Protein AF-A0AAD9KW62-F1 (afdb_monomer_lite)

pLDDT: mean 77.74, std 10.08, range [43.66, 93.12]

Organism: Ridgeia piscesae (NCBI:txid27915)

Secondary structure (DSSP, 8-state):
--SSHHHHHHHHHHHHHHHHHHHHHHHHHHHHHHHHHHHHHHHHHHHHHHHHHHHHHHHHHHHHHHHHHHHHHHHHHHHHHHHHHHHHHHHHHHHHHHHHHHHHHHHHHHHHHHHHHHHHHHHHHHHHHHHHHHHHHHHHHHHHHHHHHHHHHHHHHHHHHHHHHHHHHHHHHHHHHHHHHHHHHHT-EEEEES-SEEEEES-SEEEEEEEEEEEEES-SEEEEEEEEEEEEEEEEEEEEEEEEEEEEEEEEEEEEEEEEEEEEEEEEEEEEEEEEEEEEEEEEEEEEEEEEEEEEEEEEEEEEEEEEEEEEEEEEEEEEEEEEEEEEEEEEEEEEEEEEEEEEEEE--

Sequence (349 aa):
MTQSNHSDLQQSNRSDLQQSNRSDLQQSNRSDLQQSNRSDLQQSNRSDLQQSNRSDLQQSNRSDLQQSNRSDLQQSNRSDLQQSNRSDLQQSNRSDLQQSNRSDLQQSNRSDLQQSNRSDLQQSNRSDLQQSNRSDLQQSNRSDLQQSNRSDLQQSNRSDLQQSNRSDLQQSNHSDLQQSNRSDLSNLTVTCSNLTAVTCSNLTAVTCSNLTTVTCSNLTAVTCSNLTAVTCSNLTAVTCSNLTTVTCSNLTTVTCSNLTTVTCSNLTAVTCSNLTTVTCSNLTAVTCSNLTAVTCSNLTAVTCSNLTTVTCSNLTAVTCSNLTAVTCSNLTTVTCSNLTAVTCSNLTQ

Structure (mmCIF, N/CA/C/O backbone):
data_AF-A0AAD9KW62-F1
#
_entry.id   AF-A0AAD9KW62-F1
#
loop_
_atom_site.group_PDB
_atom_site.id
_atom_site.type_symbol
_atom_site.label_atom_id
_atom_site.label_alt_id
_atom_site.label_comp_id
_atom_site.label_asym_id
_atom_site.label_entity_id
_atom_site.label_seq_id
_atom_site.pdbx_PDB_ins_code
_atom_site.Cartn_x
_atom_site.Cartn_y
_atom_site.Cartn_z
_atom_site.occupancy
_atom_site.B_iso_or_equiv
_atom_site.auth_seq_id
_atom_site.auth_comp_id
_atom_site.auth_asym_id
_atom_site.auth_atom_id
_atom_site.pdbx_PDB_model_num
ATOM 1 N N . MET A 1 1 ? -118.583 20.078 232.061 1.00 49.69 1 MET A N 1
ATOM 2 C CA . MET A 1 1 ? -118.177 20.657 230.761 1.00 49.69 1 MET A CA 1
ATOM 3 C C . MET A 1 1 ? -117.702 19.523 229.879 1.00 49.69 1 MET A C 1
ATOM 5 O O . MET A 1 1 ? -116.766 18.869 230.306 1.00 49.69 1 MET A O 1
ATOM 9 N N . THR A 1 2 ? -118.342 19.250 228.742 1.00 43.66 2 THR A N 1
ATOM 10 C CA . THR A 1 2 ? -117.719 18.725 227.496 1.00 43.66 2 THR A CA 1
ATOM 11 C C . THR A 1 2 ? -118.826 18.348 226.506 1.00 43.66 2 THR A C 1
ATOM 13 O O . THR A 1 2 ? -118.998 17.205 226.106 1.00 43.66 2 THR A O 1
ATOM 16 N N . GLN A 1 3 ? -119.591 19.379 226.129 1.00 50.88 3 GLN A N 1
ATOM 17 C CA . GLN A 1 3 ? -120.671 19.367 225.139 1.00 50.88 3 GLN A CA 1
ATOM 18 C C . GLN A 1 3 ? -120.168 19.835 223.755 1.00 50.88 3 GLN A C 1
ATOM 20 O O . GLN A 1 3 ? -120.943 20.363 222.974 1.00 50.88 3 GLN A O 1
ATOM 25 N N . SER A 1 4 ? -118.870 19.712 223.452 1.00 50.69 4 SER A N 1
ATOM 26 C CA . SER A 1 4 ? -118.285 20.428 222.299 1.00 50.69 4 SER A CA 1
ATOM 27 C C . SER A 1 4 ? -117.365 19.565 221.428 1.00 50.69 4 SER A C 1
ATOM 29 O O . SER A 1 4 ? -117.468 19.604 220.211 1.00 50.69 4 SER A O 1
ATOM 31 N N . ASN A 1 5 ? -116.540 18.690 222.014 1.00 47.50 5 ASN A N 1
ATOM 32 C CA . ASN A 1 5 ? -115.466 18.039 221.248 1.00 47.50 5 ASN A CA 1
ATOM 33 C C . ASN A 1 5 ? -115.891 16.826 220.408 1.00 47.50 5 ASN A C 1
ATOM 35 O O . ASN A 1 5 ? -115.164 16.445 219.497 1.00 47.50 5 ASN A O 1
ATOM 39 N N . HIS A 1 6 ? -117.029 16.185 220.690 1.00 53.00 6 HIS A N 1
ATOM 40 C CA . HIS A 1 6 ? -117.413 14.974 219.950 1.00 53.00 6 HIS A CA 1
ATOM 41 C C . HIS A 1 6 ? -118.264 15.270 218.710 1.00 53.00 6 HIS A C 1
ATOM 43 O O . HIS A 1 6 ? -118.114 14.595 217.693 1.00 53.00 6 HIS A O 1
ATOM 49 N N . SER A 1 7 ? -119.090 16.319 218.772 1.00 53.91 7 SER A N 1
ATOM 50 C CA . SER A 1 7 ? -119.744 16.922 217.606 1.00 53.91 7 SER A CA 1
ATOM 51 C C . SER A 1 7 ? -118.707 17.380 216.581 1.00 53.91 7 SER A C 1
ATOM 53 O O . SER A 1 7 ? -118.840 17.066 215.402 1.00 53.91 7 SER A O 1
ATOM 55 N N . ASP A 1 8 ? -117.607 17.974 217.047 1.00 56.91 8 ASP A N 1
ATOM 56 C CA . ASP A 1 8 ? -116.534 18.440 216.169 1.00 56.91 8 ASP A CA 1
ATOM 57 C C . ASP A 1 8 ? -115.688 17.285 215.608 1.00 56.91 8 ASP A C 1
ATOM 59 O O . ASP A 1 8 ? -115.293 17.338 214.445 1.00 56.91 8 ASP A O 1
ATOM 63 N N . LEU A 1 9 ? -115.483 16.196 216.368 1.00 57.16 9 LEU A N 1
ATOM 64 C CA . LEU A 1 9 ? -114.774 14.986 215.910 1.00 57.16 9 LEU A CA 1
ATOM 65 C C . LEU A 1 9 ? -115.586 14.126 214.923 1.00 57.16 9 LEU A C 1
ATOM 67 O O . LEU A 1 9 ? -115.011 13.539 214.008 1.00 57.16 9 LEU A O 1
ATOM 71 N N . GLN A 1 10 ? -116.916 14.042 215.056 1.00 57.59 10 GLN A N 1
ATOM 72 C CA . GLN A 1 10 ? -117.746 13.321 214.076 1.00 57.59 10 GLN A CA 1
ATOM 73 C C . GLN A 1 10 ? -117.971 14.121 212.790 1.00 57.59 10 GLN A C 1
ATOM 75 O O . GLN A 1 10 ? -118.081 13.530 211.711 1.00 57.59 10 GLN A O 1
ATOM 80 N N . GLN A 1 11 ? -118.006 15.451 212.882 1.00 58.12 11 GLN A N 1
ATOM 81 C CA . GLN A 1 11 ? -118.180 16.320 211.723 1.00 58.12 11 GLN A CA 1
ATOM 82 C C . GLN A 1 11 ? -116.884 16.446 210.897 1.00 58.12 11 GLN A C 1
ATOM 84 O O . GLN A 1 11 ? -116.962 16.505 209.669 1.00 58.12 11 GLN A O 1
ATOM 89 N N . SER A 1 12 ? -115.702 16.364 211.525 1.00 59.22 12 SER A N 1
ATOM 90 C CA . SER A 1 12 ? -114.401 16.301 210.830 1.00 59.22 12 SER A CA 1
ATOM 91 C C . SER A 1 12 ? -114.170 14.954 210.128 1.00 59.22 12 SER A C 1
ATOM 93 O O . SER A 1 12 ? -113.922 14.937 208.925 1.00 59.22 12 SER A O 1
ATOM 95 N N . ASN A 1 13 ? -114.429 13.818 210.787 1.00 60.59 13 ASN A N 1
ATOM 96 C CA . ASN A 1 13 ? -114.196 12.496 210.179 1.00 60.59 13 ASN A CA 1
ATOM 97 C C . ASN A 1 13 ? -115.032 12.203 208.913 1.00 60.59 13 ASN A C 1
ATOM 99 O O . ASN A 1 13 ? -114.564 11.511 208.010 1.00 60.59 13 ASN A O 1
ATOM 103 N N . ARG A 1 14 ? -116.284 12.678 208.808 1.00 59.12 14 ARG A N 1
ATOM 104 C CA . ARG A 1 14 ? -117.126 12.373 207.627 1.00 59.12 14 ARG A CA 1
ATOM 105 C C . ARG A 1 14 ? -116.888 13.323 206.457 1.00 59.12 14 ARG A C 1
ATOM 107 O O . ARG A 1 14 ? -117.056 12.914 205.309 1.00 59.12 14 ARG A O 1
ATOM 114 N N . SER A 1 15 ? -116.464 14.545 206.755 1.00 59.62 15 SER A N 1
ATOM 115 C CA . SER A 1 15 ? -115.980 15.497 205.757 1.00 59.62 15 SER A CA 1
ATOM 116 C C . SER A 1 15 ? -114.692 14.966 205.114 1.00 59.62 15 SER A C 1
ATOM 118 O O . SER A 1 15 ? -114.610 14.906 203.888 1.00 59.62 15 SER A O 1
ATOM 120 N N . ASP A 1 16 ? -113.775 14.420 205.922 1.00 62.00 16 ASP A N 1
ATOM 121 C CA . ASP A 1 16 ? -112.523 13.805 205.456 1.00 62.00 16 ASP A CA 1
ATOM 122 C C . ASP A 1 16 ? -112.763 12.538 204.613 1.00 62.00 16 ASP A C 1
ATOM 124 O O . ASP A 1 16 ? -112.132 12.345 203.569 1.00 62.00 16 ASP A O 1
ATOM 128 N N . LEU A 1 17 ? -113.743 11.703 204.985 1.00 61.19 17 LEU A N 1
ATOM 129 C CA . LEU A 1 17 ? -114.161 10.536 204.190 1.00 61.19 17 LEU A CA 1
ATOM 130 C C . LEU A 1 17 ? -114.896 10.905 202.890 1.00 61.19 17 LEU A C 1
ATOM 132 O O . LEU A 1 17 ? -114.766 10.200 201.889 1.00 61.19 17 LEU A O 1
ATOM 136 N N . GLN A 1 18 ? -115.670 11.995 202.870 1.00 60.88 18 GLN A N 1
ATOM 137 C CA . GLN A 1 18 ? -116.323 12.469 201.644 1.00 60.88 18 GLN A CA 1
ATOM 138 C C . GLN A 1 18 ? -115.347 13.156 200.685 1.00 60.88 18 GLN A C 1
ATOM 140 O O . GLN A 1 18 ? -115.578 13.136 199.476 1.00 60.88 18 GLN A O 1
ATOM 145 N N . GLN A 1 19 ? -114.260 13.736 201.194 1.00 59.69 19 GLN A N 1
ATOM 146 C CA . GLN A 1 19 ? -113.281 14.456 200.384 1.00 59.69 19 GLN A CA 1
ATOM 147 C C . GLN A 1 19 ? -112.204 13.522 199.807 1.00 59.69 19 GLN A C 1
ATOM 149 O O . GLN A 1 19 ? -111.856 13.657 198.633 1.00 59.69 19 GLN A O 1
ATOM 154 N N . SER A 1 20 ? -111.760 12.513 200.563 1.00 61.12 20 SER A N 1
ATOM 155 C CA . SER A 1 20 ? -110.821 11.475 200.095 1.00 61.12 20 SER A CA 1
ATOM 156 C C . SER A 1 20 ? -111.409 10.610 198.974 1.00 61.12 20 SER A C 1
ATOM 158 O O . SER A 1 20 ? -110.877 10.597 197.866 1.00 61.12 20 SER A O 1
ATOM 160 N N . ASN A 1 21 ? -112.588 10.011 199.183 1.00 60.62 21 ASN A N 1
ATOM 161 C CA . ASN A 1 21 ? -113.225 9.162 198.165 1.00 60.62 21 ASN A CA 1
ATOM 162 C C . ASN A 1 21 ? -113.542 9.901 196.856 1.00 60.62 21 ASN A C 1
ATOM 164 O O . ASN A 1 21 ? -113.550 9.294 195.787 1.00 60.62 21 ASN A O 1
ATOM 168 N N . ARG A 1 22 ? -113.819 11.210 196.912 1.00 59.50 22 ARG A N 1
ATOM 169 C CA . ARG A 1 22 ? -114.123 12.002 195.709 1.00 59.50 22 ARG A CA 1
ATOM 170 C C . ARG A 1 22 ? -112.865 12.359 194.915 1.00 59.50 22 ARG A C 1
ATOM 172 O O . ARG A 1 22 ? -112.949 12.487 193.695 1.00 59.50 22 ARG A O 1
ATOM 179 N N . SER A 1 23 ? -111.731 12.487 195.601 1.00 60.94 23 SER A N 1
ATOM 180 C CA . SER A 1 23 ? -110.425 12.782 195.005 1.00 60.94 23 SER A CA 1
ATOM 181 C C . SER A 1 23 ? -109.847 11.544 194.319 1.00 60.94 23 SER A C 1
ATOM 183 O O . SER A 1 23 ? -109.484 11.607 193.144 1.00 60.94 23 SER A O 1
ATOM 185 N N . ASP A 1 24 ? -109.877 10.398 195.005 1.00 62.19 24 ASP A N 1
ATOM 186 C CA . ASP A 1 24 ? -109.299 9.153 194.497 1.00 62.19 24 ASP A CA 1
ATOM 187 C C . ASP A 1 24 ? -110.067 8.631 193.274 1.00 62.19 24 ASP A C 1
ATOM 189 O O . ASP A 1 24 ? -109.467 8.372 192.231 1.00 62.19 24 ASP A O 1
ATOM 193 N N . LEU A 1 25 ? -111.407 8.598 193.318 1.00 62.50 25 LEU A N 1
ATOM 194 C CA . LEU A 1 25 ? -112.203 8.115 192.179 1.00 62.50 25 LEU A CA 1
ATOM 195 C C . LEU A 1 25 ? -112.107 9.002 190.926 1.00 62.50 25 LEU A C 1
ATOM 197 O O . LEU A 1 25 ? -112.208 8.484 189.811 1.00 62.50 25 LEU A O 1
ATOM 201 N N . GLN A 1 26 ? -111.930 10.322 191.056 1.00 62.00 26 GLN A N 1
ATOM 202 C CA . GLN A 1 26 ? -111.804 11.196 189.880 1.00 62.00 26 GLN A CA 1
ATOM 203 C C . GLN A 1 26 ? -110.433 11.090 189.208 1.00 62.00 26 GLN A C 1
ATOM 205 O O . GLN A 1 26 ? -110.343 11.261 187.988 1.00 62.00 26 GLN A O 1
ATOM 210 N N . GLN A 1 27 ? -109.379 10.792 189.966 1.00 60.97 27 GLN A N 1
ATOM 211 C CA . GLN A 1 27 ? -108.021 10.720 189.433 1.00 60.97 27 GLN A CA 1
ATOM 212 C C . GLN A 1 27 ? -107.743 9.370 188.748 1.00 60.97 27 GLN A C 1
ATOM 214 O O . GLN A 1 27 ? -107.122 9.346 187.679 1.00 60.97 27 GLN A O 1
ATOM 219 N N . SER A 1 28 ? -108.298 8.267 189.265 1.00 60.66 28 SER A N 1
ATOM 220 C CA . SER A 1 28 ? -108.233 6.944 188.618 1.00 60.66 28 SER A CA 1
ATOM 221 C C . SER A 1 28 ? -108.997 6.922 187.289 1.00 60.66 28 SER A C 1
ATOM 223 O O . SER A 1 28 ? -108.450 6.522 186.263 1.00 60.66 28 SER A O 1
ATOM 225 N N . ASN A 1 29 ? -110.218 7.480 187.264 1.00 59.31 29 ASN A N 1
ATOM 226 C CA . ASN A 1 29 ? -111.056 7.542 186.057 1.00 59.31 29 ASN A CA 1
ATOM 227 C C . ASN A 1 29 ? -110.426 8.313 184.888 1.00 59.31 29 ASN A C 1
ATOM 229 O O . ASN A 1 29 ? -110.802 8.096 183.738 1.00 59.31 29 ASN A O 1
ATOM 233 N N . ARG A 1 30 ? -109.500 9.242 185.146 1.00 60.28 30 ARG A N 1
ATOM 234 C CA . ARG A 1 30 ? -108.909 10.067 184.082 1.00 60.28 30 ARG A CA 1
ATOM 235 C C . ARG A 1 30 ? -107.653 9.450 183.472 1.00 60.28 30 ARG A C 1
ATOM 237 O O . ARG A 1 30 ? -107.387 9.679 182.295 1.00 60.28 30 ARG A O 1
ATOM 244 N N . SER A 1 31 ? -106.919 8.673 184.261 1.00 62.25 31 SER A N 1
ATOM 245 C CA . SER A 1 31 ? -105.621 8.108 183.884 1.00 62.25 31 SER A CA 1
ATOM 246 C C . SER A 1 31 ? -105.796 6.847 183.034 1.00 62.25 31 SER A C 1
ATOM 248 O O . SER A 1 31 ? -105.285 6.775 181.914 1.00 62.25 31 SER A O 1
ATOM 250 N N . ASP A 1 32 ? -106.617 5.905 183.504 1.00 63.97 32 ASP A N 1
ATOM 251 C C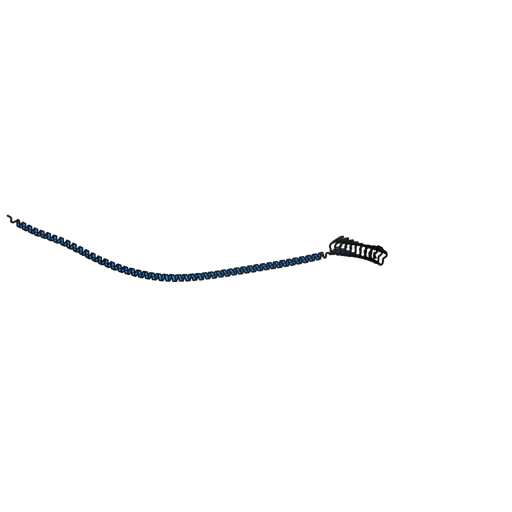A . ASP A 1 32 ? -106.751 4.587 182.872 1.00 63.97 32 ASP A CA 1
ATOM 252 C C . ASP A 1 32 ? -107.482 4.651 181.522 1.00 63.97 32 ASP A C 1
ATOM 254 O O . ASP A 1 32 ? -107.097 3.966 180.569 1.00 63.97 32 ASP A O 1
ATOM 258 N N . LEU A 1 33 ? -108.485 5.530 181.386 1.00 65.00 33 LEU A N 1
ATOM 259 C CA . LEU A 1 33 ? -109.236 5.703 180.134 1.00 65.00 33 LEU A CA 1
ATOM 260 C C . LEU A 1 33 ? -108.455 6.444 179.037 1.00 65.00 33 LEU A C 1
ATOM 262 O O . LEU A 1 33 ? -108.659 6.170 177.855 1.00 65.00 33 LEU A O 1
ATOM 266 N N . GLN A 1 34 ? -107.578 7.396 179.383 1.00 63.16 34 GLN A N 1
ATOM 267 C CA . GLN A 1 34 ? -106.797 8.114 178.365 1.00 63.16 34 GLN A CA 1
ATOM 268 C C . GLN A 1 34 ? -105.659 7.264 177.799 1.00 63.16 34 GLN A C 1
ATOM 270 O O . GLN A 1 34 ? -105.308 7.422 176.628 1.00 63.16 34 GLN A O 1
ATOM 275 N N . GLN A 1 35 ? -105.084 6.370 178.603 1.00 62.06 35 GLN A N 1
ATOM 276 C CA . GLN A 1 35 ? -103.921 5.586 178.196 1.00 62.06 35 GLN A CA 1
ATOM 277 C C . GLN A 1 35 ? -104.305 4.368 177.342 1.00 62.06 35 GLN A C 1
ATOM 279 O O . GLN A 1 35 ? -103.648 4.095 176.337 1.00 62.06 35 GLN A O 1
ATOM 284 N N . SER A 1 36 ? -105.406 3.691 177.675 1.00 60.34 36 SER A N 1
ATOM 285 C CA . SER A 1 36 ? -105.917 2.531 176.927 1.00 60.34 36 SER A CA 1
ATOM 286 C C . SER A 1 36 ? -106.404 2.913 175.521 1.00 60.34 36 SER A C 1
ATOM 288 O O . SER A 1 36 ? -105.860 2.431 174.527 1.00 60.34 36 SER A O 1
ATOM 290 N N . ASN A 1 37 ? -107.309 3.893 175.403 1.00 62.03 37 ASN A N 1
ATOM 291 C CA . ASN A 1 37 ? -107.850 4.318 174.101 1.00 62.03 37 ASN A CA 1
ATOM 292 C C . ASN A 1 37 ? -106.790 4.856 173.128 1.00 62.03 37 ASN A C 1
ATOM 294 O O . ASN A 1 37 ? -106.932 4.712 171.914 1.00 62.03 37 ASN A O 1
ATOM 298 N N . ARG A 1 38 ? -105.728 5.500 173.628 1.00 62.09 38 ARG A N 1
ATOM 299 C CA . ARG A 1 38 ? -104.676 6.054 172.763 1.00 62.09 38 ARG A CA 1
ATOM 300 C C . ARG A 1 38 ? -103.766 4.965 172.190 1.00 62.09 38 ARG A C 1
ATOM 302 O O . ARG A 1 38 ? -103.261 5.134 171.082 1.00 62.09 38 ARG A O 1
ATOM 309 N N . SER A 1 39 ? -103.586 3.873 172.930 1.00 63.09 39 SER A N 1
ATOM 310 C CA . SER A 1 39 ? -102.728 2.749 172.549 1.00 63.09 39 SER A CA 1
ATOM 311 C C . SER A 1 39 ? -103.405 1.877 171.490 1.00 63.09 39 SER A C 1
ATOM 313 O O . SER A 1 39 ? -102.839 1.654 170.417 1.00 63.09 39 SER A O 1
ATOM 315 N N . ASP A 1 40 ? -104.659 1.489 171.729 1.00 67.06 40 ASP A N 1
ATOM 316 C CA . ASP A 1 40 ? -105.364 0.536 170.867 1.00 67.06 40 ASP A CA 1
ATOM 317 C C . ASP A 1 40 ? -105.686 1.121 169.482 1.00 67.06 40 ASP A C 1
ATOM 319 O O . ASP A 1 40 ? -105.489 0.449 168.465 1.00 67.06 40 ASP A O 1
ATOM 323 N N . LEU A 1 41 ? -106.092 2.399 169.406 1.00 66.50 41 LEU A N 1
ATOM 324 C CA . LEU A 1 41 ? -106.405 3.073 168.134 1.00 66.50 41 LEU A CA 1
ATOM 325 C C . LEU A 1 41 ? -105.172 3.362 167.269 1.00 66.50 41 LEU A C 1
ATOM 327 O O . LEU A 1 41 ? -105.272 3.357 166.042 1.00 66.50 41 LEU A O 1
ATOM 331 N N . GLN A 1 42 ? -104.011 3.647 167.868 1.00 65.56 42 GLN A N 1
ATOM 332 C CA . GLN A 1 42 ? -102.800 3.905 167.080 1.00 65.56 42 GLN A CA 1
ATOM 333 C C . GLN A 1 42 ? -102.209 2.624 166.495 1.00 65.56 42 GLN A C 1
ATOM 335 O O . GLN A 1 42 ? -101.636 2.667 165.404 1.00 65.56 42 GLN A O 1
ATOM 340 N N . GLN A 1 43 ? -102.331 1.496 167.193 1.00 65.31 43 GLN A N 1
ATOM 341 C CA . GLN A 1 43 ? -101.687 0.253 166.783 1.00 65.31 43 GLN A CA 1
ATOM 342 C C . GLN A 1 43 ? -102.480 -0.486 165.696 1.00 65.31 43 GLN A C 1
ATOM 344 O O . GLN A 1 43 ? -101.889 -0.964 164.727 1.00 65.31 43 GLN A O 1
ATOM 349 N N . SER A 1 44 ? -103.810 -0.504 165.794 1.00 62.00 44 SER A N 1
ATOM 350 C CA . SER A 1 44 ? -104.694 -1.153 164.812 1.00 62.00 44 SER A CA 1
ATOM 351 C C . SER A 1 44 ? -104.690 -0.432 163.454 1.00 62.00 44 SER A C 1
ATOM 353 O O . SER A 1 44 ? -104.310 -1.028 162.447 1.00 62.00 44 SER A O 1
ATOM 355 N N . ASN A 1 45 ? -104.941 0.883 163.422 1.00 62.47 45 ASN A N 1
ATOM 356 C CA . ASN A 1 45 ? -104.940 1.655 162.167 1.00 62.47 45 ASN A CA 1
ATOM 357 C C . ASN A 1 45 ? -103.596 1.630 161.425 1.00 62.47 45 ASN A C 1
ATOM 359 O O . ASN A 1 45 ? -103.561 1.694 160.197 1.00 62.47 45 ASN A O 1
ATOM 363 N N . ARG A 1 46 ? -102.472 1.561 162.147 1.00 63.22 46 ARG A N 1
ATOM 364 C CA . ARG A 1 46 ? -101.144 1.549 161.518 1.00 63.22 46 ARG A CA 1
ATOM 365 C C . ARG A 1 46 ? -100.825 0.203 160.870 1.00 63.22 46 ARG A C 1
ATOM 367 O O . ARG A 1 46 ? -100.122 0.182 159.863 1.00 63.22 46 ARG A O 1
ATOM 374 N N . SER A 1 47 ? -101.347 -0.883 161.433 1.00 66.38 47 SER A N 1
ATOM 375 C CA . SER A 1 47 ? -101.117 -2.247 160.952 1.00 66.38 47 SER A CA 1
ATOM 376 C C . SER A 1 47 ? -101.932 -2.523 159.687 1.00 66.38 47 SER A C 1
ATOM 378 O O . SER A 1 47 ? -101.364 -2.882 158.653 1.00 66.38 47 SER A O 1
ATOM 380 N N . ASP A 1 48 ? -103.233 -2.232 159.723 1.00 67.69 48 ASP A N 1
ATOM 381 C CA . ASP A 1 48 ? -104.147 -2.593 158.635 1.00 67.69 48 ASP A CA 1
ATOM 382 C C . ASP A 1 48 ? -103.894 -1.775 157.358 1.00 67.69 48 ASP A C 1
ATOM 384 O O . ASP A 1 48 ? -103.854 -2.337 156.260 1.00 67.69 48 ASP A O 1
ATOM 388 N N . LEU A 1 49 ? -103.631 -0.464 157.479 1.00 66.88 49 LEU A N 1
ATOM 389 C CA . LEU A 1 49 ? -103.350 0.405 156.325 1.00 66.88 49 LEU A CA 1
ATOM 390 C C . LEU A 1 49 ? -101.988 0.141 155.674 1.00 66.88 49 LEU A C 1
ATOM 392 O O . LEU A 1 49 ? -101.841 0.342 154.467 1.00 66.88 49 LEU A O 1
ATOM 396 N N . GLN A 1 50 ? -100.971 -0.263 156.441 1.00 67.88 50 GLN A N 1
ATOM 397 C CA . GLN A 1 50 ? -99.656 -0.549 155.860 1.00 67.88 50 GLN A CA 1
ATOM 398 C C . GLN A 1 50 ? -99.632 -1.889 155.134 1.00 67.88 50 GLN A C 1
ATOM 400 O O . GLN A 1 50 ? -98.946 -2.014 154.118 1.00 67.88 50 GLN A O 1
ATOM 405 N N . GLN A 1 51 ? -100.354 -2.887 155.637 1.00 69.31 51 GLN A N 1
ATOM 406 C CA . GLN A 1 51 ? -100.281 -4.238 155.096 1.00 69.31 51 GLN A CA 1
ATOM 407 C C . GLN A 1 51 ? -101.127 -4.399 153.826 1.00 69.31 51 GLN A C 1
ATOM 409 O O . GLN A 1 51 ? -100.643 -4.965 152.846 1.00 69.31 51 GLN A O 1
ATOM 414 N N . SER A 1 52 ? -102.331 -3.825 153.793 1.00 63.72 52 SER A N 1
ATOM 415 C CA . SER A 1 52 ? -103.223 -3.857 152.621 1.00 63.72 52 SER A CA 1
ATOM 416 C C . SER A 1 52 ? -102.632 -3.110 151.417 1.00 63.72 52 SER A C 1
ATOM 418 O O . SER A 1 52 ? -102.346 -3.722 150.388 1.00 63.72 52 SER A O 1
ATOM 420 N N . ASN A 1 53 ? -102.300 -1.822 151.572 1.00 65.69 53 ASN A N 1
ATOM 421 C CA . ASN A 1 53 ? -101.747 -1.010 150.477 1.00 65.69 53 ASN A CA 1
ATOM 422 C C . ASN A 1 53 ? -100.443 -1.566 149.896 1.00 65.69 53 ASN A C 1
ATOM 424 O O . ASN A 1 53 ? -100.182 -1.422 148.703 1.00 65.69 53 ASN A O 1
ATOM 428 N N . ARG A 1 54 ? -99.590 -2.181 150.724 1.00 68.25 54 ARG A N 1
ATOM 429 C CA . ARG A 1 54 ? -98.304 -2.709 150.251 1.00 68.25 54 ARG A CA 1
ATOM 430 C C . ARG A 1 54 ? -98.474 -3.984 149.428 1.00 68.25 54 ARG A C 1
ATOM 432 O O . ARG A 1 54 ? -97.714 -4.179 148.483 1.00 68.25 54 ARG A O 1
ATOM 439 N N . SER A 1 55 ? -99.459 -4.808 149.773 1.00 69.06 55 SER A N 1
ATOM 440 C CA . SER A 1 55 ? -99.758 -6.061 149.075 1.00 69.06 55 SER A CA 1
ATOM 441 C C . SER A 1 55 ? -100.354 -5.778 147.697 1.00 69.06 55 SER A C 1
ATOM 443 O O . SER A 1 55 ? -99.807 -6.216 146.682 1.00 69.06 55 SER A O 1
ATOM 445 N N . ASP A 1 56 ? -101.394 -4.944 147.650 1.00 70.12 56 ASP A N 1
ATOM 446 C CA . ASP A 1 56 ? -102.167 -4.718 146.427 1.00 70.12 56 ASP A CA 1
ATOM 447 C C . ASP A 1 56 ? -101.370 -3.930 145.378 1.00 70.12 56 ASP A C 1
ATOM 449 O O . ASP A 1 56 ? -101.355 -4.301 144.200 1.00 70.12 56 ASP A O 1
ATOM 453 N N . LEU A 1 57 ? -100.616 -2.895 145.782 1.00 69.50 57 LEU A N 1
ATOM 454 C CA . LEU A 1 57 ? -99.784 -2.139 144.837 1.00 69.50 57 LEU A CA 1
ATOM 455 C C . LEU A 1 57 ? -98.615 -2.958 144.280 1.00 69.50 57 LEU A C 1
ATOM 457 O O . LEU A 1 57 ? -98.270 -2.798 143.108 1.00 69.50 57 LEU A O 1
ATOM 461 N N . GLN A 1 58 ? -97.971 -3.807 145.089 1.00 70.69 58 GLN A N 1
ATOM 462 C CA . GLN A 1 58 ? -96.828 -4.586 144.603 1.00 70.69 58 GLN A CA 1
ATOM 463 C C . GLN A 1 58 ? -97.254 -5.692 143.647 1.00 70.69 58 GLN A C 1
ATOM 465 O O . GLN A 1 58 ? -96.549 -5.950 142.671 1.00 70.69 58 GLN A O 1
ATOM 470 N N . GLN A 1 59 ? -98.383 -6.343 143.912 1.00 70.88 59 GLN A N 1
ATOM 471 C CA . GLN A 1 59 ? -98.816 -7.475 143.106 1.00 70.88 59 GLN A CA 1
ATOM 472 C C . GLN A 1 59 ? -99.389 -7.016 141.759 1.00 70.88 59 GLN A C 1
ATOM 474 O O . GLN A 1 59 ? -99.019 -7.572 140.724 1.00 70.88 59 GLN A O 1
ATOM 479 N N . SER A 1 60 ? -100.181 -5.941 141.749 1.00 66.62 60 SER A N 1
ATOM 480 C CA . SER A 1 60 ? -100.796 -5.397 140.528 1.00 66.62 60 SER A CA 1
ATOM 481 C C . SER A 1 60 ? -99.745 -4.841 139.561 1.00 66.62 60 SER A C 1
ATOM 483 O O . SER A 1 60 ? -99.623 -5.308 138.430 1.00 66.62 60 SER A O 1
ATOM 485 N N . ASN A 1 61 ? -98.871 -3.941 140.037 1.00 68.38 61 ASN A N 1
ATOM 486 C CA . ASN A 1 61 ? -97.846 -3.331 139.181 1.00 68.38 61 ASN A CA 1
ATOM 487 C C . ASN A 1 61 ? -96.852 -4.352 138.625 1.00 68.38 61 ASN A C 1
ATOM 489 O O . ASN A 1 61 ? -96.370 -4.196 137.506 1.00 68.38 61 ASN A O 1
ATOM 493 N N . ARG A 1 62 ? -96.504 -5.389 139.394 1.00 70.12 62 ARG A N 1
ATOM 494 C CA . ARG A 1 62 ? -95.518 -6.376 138.940 1.00 70.12 62 ARG A CA 1
ATOM 495 C C . ARG A 1 62 ? -96.087 -7.296 137.866 1.00 70.12 62 ARG A C 1
ATOM 497 O O . ARG A 1 62 ? -95.350 -7.658 136.954 1.00 70.12 62 ARG A O 1
ATOM 504 N N . SER A 1 63 ? -97.367 -7.641 137.969 1.00 70.12 63 SER A N 1
ATOM 505 C CA . SER A 1 63 ? -98.056 -8.503 137.005 1.00 70.12 63 SER A CA 1
ATOM 506 C C . SER A 1 63 ? -98.258 -7.769 135.681 1.00 70.12 63 SER A C 1
ATOM 508 O O . SER A 1 63 ? -97.796 -8.232 134.636 1.00 70.12 63 SER A O 1
ATOM 510 N N . ASP A 1 64 ? -98.837 -6.569 135.743 1.00 72.81 64 ASP A N 1
ATOM 511 C CA . ASP A 1 64 ? -99.245 -5.836 134.547 1.00 72.81 64 ASP A CA 1
ATOM 512 C C . ASP A 1 64 ? -98.041 -5.328 133.751 1.00 72.81 64 ASP A C 1
ATOM 514 O O . ASP A 1 64 ? -97.987 -5.543 132.539 1.00 72.81 64 ASP A O 1
ATOM 518 N N . LEU A 1 65 ? -97.020 -4.745 134.403 1.00 71.75 65 LEU A N 1
ATOM 519 C CA . LEU A 1 65 ? -95.828 -4.255 133.694 1.00 71.75 65 LEU A CA 1
ATOM 520 C C . LEU A 1 65 ? -94.968 -5.377 133.109 1.00 71.75 65 LEU A C 1
ATOM 522 O O . LEU A 1 65 ? -94.357 -5.179 132.060 1.00 71.75 65 LEU A O 1
ATOM 526 N N . GLN A 1 66 ? -94.852 -6.532 133.774 1.00 72.75 66 GLN A N 1
ATOM 527 C CA . GLN A 1 66 ? -94.021 -7.614 133.235 1.00 72.75 66 GLN A CA 1
ATOM 528 C C . GLN A 1 66 ? -94.683 -8.290 132.041 1.00 72.75 66 GLN A C 1
ATOM 530 O O . GLN A 1 66 ? -93.988 -8.650 131.090 1.00 72.75 66 GLN A O 1
ATOM 535 N N . GLN A 1 67 ? -96.003 -8.467 132.076 1.00 72.31 67 GLN A N 1
ATOM 536 C CA . GLN A 1 67 ? -96.707 -9.180 131.021 1.00 72.31 67 GLN A CA 1
ATOM 537 C C . GLN A 1 67 ? -96.866 -8.319 129.764 1.00 72.31 67 GLN A C 1
ATOM 539 O O . GLN A 1 67 ? -96.561 -8.798 128.672 1.00 72.31 67 GLN A O 1
ATOM 544 N N . SER A 1 68 ? -97.246 -7.047 129.906 1.00 71.06 68 SER A N 1
ATOM 545 C CA . SER A 1 68 ? -97.400 -6.123 128.770 1.00 71.06 68 SER A CA 1
ATOM 546 C C . SER A 1 68 ? -96.068 -5.855 128.060 1.00 71.06 68 SER A C 1
ATOM 548 O O . SER A 1 68 ? -95.928 -6.194 126.887 1.00 71.06 68 SER A O 1
ATOM 550 N N . ASN A 1 69 ? -95.029 -5.412 128.780 1.00 72.50 69 ASN A N 1
ATOM 551 C CA . ASN A 1 69 ? -93.727 -5.130 128.157 1.00 72.50 69 ASN A CA 1
ATOM 552 C C . ASN A 1 69 ? -93.106 -6.355 127.481 1.00 72.50 69 ASN A C 1
ATOM 554 O O . ASN A 1 69 ? -92.470 -6.223 126.438 1.00 72.50 69 ASN A O 1
ATOM 558 N N . ARG A 1 70 ? -93.251 -7.555 128.058 1.00 72.44 70 ARG A N 1
ATOM 559 C CA . ARG A 1 70 ? -92.654 -8.759 127.466 1.00 72.44 70 ARG A CA 1
ATOM 560 C C . ARG A 1 70 ? -93.378 -9.185 126.193 1.00 72.44 70 ARG A C 1
ATOM 562 O O . ARG A 1 70 ? -92.713 -9.627 125.260 1.00 72.44 70 ARG A O 1
ATOM 569 N N . SER A 1 71 ? -94.699 -9.040 126.160 1.00 72.62 71 SER A N 1
ATOM 570 C CA . SER A 1 71 ? -95.521 -9.374 124.994 1.00 72.62 71 SER A CA 1
ATOM 571 C C . SER A 1 71 ? -95.263 -8.387 123.859 1.00 72.62 71 SER A C 1
ATOM 573 O O . SER A 1 71 ? -94.895 -8.794 122.755 1.00 72.62 71 SER A O 1
ATOM 575 N N . ASP A 1 72 ? -95.336 -7.093 124.167 1.00 76.44 72 ASP A N 1
ATOM 576 C CA . ASP A 1 72 ? -95.245 -6.037 123.167 1.00 76.44 72 ASP A CA 1
ATOM 577 C C . ASP A 1 72 ? -93.844 -5.960 122.564 1.00 76.44 72 ASP A C 1
ATOM 579 O O . ASP A 1 72 ? -93.724 -5.980 121.339 1.00 76.44 72 ASP A O 1
ATOM 583 N N . LEU A 1 73 ? -92.771 -5.982 123.374 1.00 74.31 73 LEU A N 1
ATOM 584 C CA . LEU A 1 73 ? -91.401 -5.941 122.838 1.00 74.31 73 LEU A CA 1
ATOM 585 C C . LEU A 1 73 ? -91.036 -7.190 122.035 1.00 74.31 73 LEU A C 1
ATOM 587 O O . LEU A 1 73 ? -90.284 -7.081 121.068 1.00 74.31 73 LEU A O 1
ATOM 591 N N . GLN A 1 74 ? -91.493 -8.383 122.431 1.00 74.62 74 GLN A N 1
ATOM 592 C CA . GLN A 1 74 ? -91.151 -9.594 121.679 1.00 74.62 74 GLN A CA 1
ATOM 593 C C . GLN A 1 74 ? -91.888 -9.650 120.346 1.00 74.62 74 GLN A C 1
ATOM 595 O O . GLN A 1 74 ? -91.298 -10.063 119.346 1.00 74.62 74 GLN A O 1
ATOM 600 N N . GLN A 1 75 ? -93.156 -9.242 120.318 1.00 74.56 75 GLN A N 1
ATOM 601 C CA . GLN A 1 75 ? -93.964 -9.326 119.113 1.00 74.56 75 GLN A CA 1
ATOM 602 C C . GLN A 1 75 ? -93.585 -8.246 118.097 1.00 74.56 75 GLN A C 1
ATOM 604 O O . GLN A 1 75 ? -93.386 -8.575 116.928 1.00 74.56 75 GLN A O 1
ATOM 609 N N . SER A 1 76 ? -93.401 -6.997 118.529 1.00 73.62 76 SER A N 1
ATOM 610 C CA . SER A 1 76 ? -93.010 -5.893 117.638 1.00 73.62 76 SER A CA 1
ATOM 611 C C . SER A 1 76 ? -91.606 -6.096 117.065 1.00 73.62 76 SER A C 1
ATOM 613 O O . SER A 1 76 ? -91.463 -6.204 115.850 1.00 73.62 76 SER A O 1
ATOM 615 N N . ASN A 1 77 ? -90.586 -6.326 117.903 1.00 74.50 77 ASN A N 1
ATOM 616 C CA . ASN A 1 77 ? -89.222 -6.529 117.397 1.00 74.50 77 ASN A CA 1
ATOM 617 C C . ASN A 1 77 ? -89.116 -7.728 116.452 1.00 74.50 77 ASN A C 1
ATOM 619 O O . ASN A 1 77 ? -88.397 -7.664 115.460 1.00 74.50 77 ASN A O 1
ATOM 623 N N . ARG A 1 78 ? -89.808 -8.839 116.731 1.00 74.12 78 ARG A N 1
ATOM 624 C CA . ARG A 1 78 ? -89.706 -10.024 115.870 1.00 74.12 78 ARG A CA 1
ATOM 625 C C . ARG A 1 78 ? -90.389 -9.811 114.524 1.00 74.12 78 ARG A C 1
ATOM 627 O O . ARG A 1 78 ?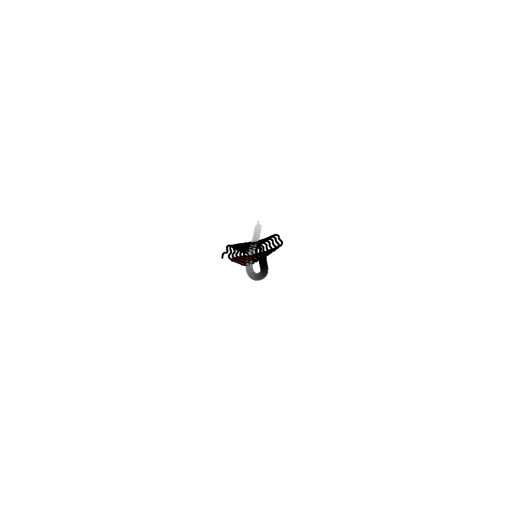 -89.861 -10.277 113.518 1.00 74.12 78 ARG A O 1
ATOM 634 N N . SER A 1 79 ? -91.525 -9.121 114.512 1.00 73.75 79 SER A N 1
ATOM 635 C CA . SER A 1 79 ? -92.275 -8.833 113.287 1.00 73.75 79 SER A CA 1
ATOM 636 C C . SER A 1 79 ? -91.522 -7.819 112.431 1.00 73.75 79 SER A C 1
ATOM 638 O O . SER A 1 79 ? -91.222 -8.094 111.268 1.00 73.75 79 SER A O 1
ATOM 640 N N . ASP A 1 80 ? -91.109 -6.709 113.041 1.00 77.06 80 ASP A N 1
ATOM 641 C CA . ASP A 1 80 ? -90.485 -5.600 112.333 1.00 77.06 80 ASP A CA 1
ATOM 642 C C . ASP A 1 80 ? -89.112 -5.999 111.797 1.00 77.06 80 ASP A C 1
ATOM 644 O O . ASP A 1 80 ? -88.881 -5.852 110.598 1.00 77.06 80 ASP A O 1
ATOM 648 N N . LEU A 1 81 ? -88.228 -6.604 112.607 1.00 74.44 81 LEU A N 1
ATOM 649 C CA . LEU A 1 81 ? -86.894 -7.010 112.135 1.00 74.44 81 LEU A CA 1
ATOM 650 C C . LEU A 1 81 ? -86.932 -8.124 111.088 1.00 74.44 81 LEU A C 1
ATOM 652 O O . LEU A 1 81 ? -86.059 -8.155 110.222 1.00 74.44 81 LEU A O 1
ATOM 656 N N . GLN A 1 82 ? -87.877 -9.067 111.160 1.00 75.19 82 GLN A N 1
ATOM 657 C CA . GLN A 1 82 ? -87.942 -10.132 110.155 1.00 75.19 82 GLN A CA 1
ATOM 658 C C . GLN A 1 82 ? -88.520 -9.628 108.838 1.00 75.19 82 GLN A C 1
ATOM 660 O O . GLN A 1 82 ? -88.031 -10.017 107.777 1.00 75.19 82 GLN A O 1
ATOM 665 N N . GLN A 1 83 ? -89.545 -8.780 108.891 1.00 76.25 83 GLN A N 1
ATOM 666 C CA . GLN A 1 83 ? -90.218 -8.310 107.690 1.00 76.25 83 GLN A CA 1
ATOM 667 C C . GLN A 1 83 ? -89.391 -7.255 106.956 1.00 76.25 83 GLN A C 1
ATOM 669 O O . GLN A 1 83 ? -89.223 -7.379 105.742 1.00 76.25 83 GLN A O 1
ATOM 674 N N . SER A 1 84 ? -88.818 -6.283 107.669 1.00 74.88 84 SER A N 1
ATOM 675 C CA . SER A 1 84 ? -87.980 -5.241 107.056 1.00 74.88 84 SER A CA 1
ATOM 676 C C . SER A 1 84 ? -86.700 -5.827 106.465 1.00 74.88 84 SER A C 1
ATOM 678 O O . SER A 1 84 ? -86.516 -5.759 105.254 1.00 74.88 84 SER A O 1
ATOM 680 N N . ASN A 1 85 ? -85.892 -6.559 107.243 1.00 74.88 85 ASN A N 1
ATOM 681 C CA . ASN A 1 85 ? -84.650 -7.136 106.713 1.00 74.88 85 ASN A CA 1
ATOM 682 C C . ASN A 1 85 ? -84.887 -8.088 105.538 1.00 74.88 85 ASN A C 1
ATOM 684 O O . ASN A 1 85 ? -84.107 -8.095 104.590 1.00 74.88 85 ASN A O 1
ATOM 688 N N . ARG A 1 86 ? -85.942 -8.913 105.567 1.00 74.69 86 ARG A N 1
ATOM 689 C CA . ARG A 1 86 ? -86.191 -9.855 104.468 1.00 74.69 86 ARG A CA 1
ATOM 690 C C . ARG A 1 86 ? -86.637 -9.141 103.198 1.00 74.69 86 ARG A C 1
ATOM 692 O O . ARG A 1 86 ? -86.205 -9.539 102.119 1.00 74.69 86 ARG A O 1
ATOM 699 N N . SER A 1 87 ? -87.470 -8.113 103.327 1.00 75.56 87 SER A N 1
ATOM 700 C CA . SER A 1 87 ? -87.952 -7.332 102.186 1.00 75.56 87 SER A CA 1
ATOM 701 C C . SER A 1 87 ? -86.822 -6.493 101.600 1.00 75.56 87 SER A C 1
ATOM 703 O O . SER A 1 87 ? -86.540 -6.595 100.407 1.00 75.56 87 SER A O 1
ATOM 705 N N . ASP A 1 88 ? -86.098 -5.775 102.455 1.00 78.19 88 ASP A N 1
ATOM 706 C CA . ASP A 1 88 ? -85.042 -4.863 102.039 1.00 78.19 88 ASP A CA 1
ATOM 707 C C . ASP A 1 88 ? -83.877 -5.626 101.417 1.00 78.19 88 ASP A C 1
ATOM 709 O O . ASP A 1 88 ? -83.498 -5.305 100.293 1.00 78.19 88 ASP A O 1
ATOM 713 N N . LEU A 1 89 ? -83.359 -6.694 102.047 1.00 74.75 89 LEU A N 1
ATOM 714 C CA . LEU A 1 89 ? -82.248 -7.467 101.470 1.00 74.75 89 LEU A CA 1
ATOM 715 C C . LEU A 1 89 ? -82.628 -8.207 100.186 1.00 74.75 89 LEU A C 1
ATOM 717 O O . LEU A 1 89 ? -81.773 -8.363 99.315 1.00 74.75 89 LEU A O 1
ATOM 721 N N . GLN A 1 90 ? -83.857 -8.715 100.054 1.00 75.44 90 GLN A N 1
ATOM 722 C CA . GLN A 1 90 ? -84.247 -9.408 98.822 1.00 75.44 90 GLN A CA 1
ATOM 723 C C . GLN A 1 90 ? -84.480 -8.428 97.678 1.00 75.44 90 GLN A C 1
ATOM 725 O O . GLN A 1 90 ? -84.091 -8.716 96.546 1.00 75.44 90 GLN A O 1
ATOM 730 N N . GLN A 1 91 ? -85.105 -7.286 97.956 1.00 76.81 91 GLN A N 1
ATOM 731 C CA . GLN A 1 91 ? -85.438 -6.314 96.928 1.00 76.81 91 GLN A CA 1
ATOM 732 C C . GLN A 1 91 ? -84.205 -5.534 96.473 1.00 76.81 91 GLN A C 1
ATOM 734 O O . GLN A 1 91 ? -83.987 -5.442 95.266 1.00 76.81 91 GLN A O 1
ATOM 739 N N . SER A 1 92 ? -83.366 -5.055 97.396 1.00 75.62 92 SER A N 1
ATOM 740 C CA . SER A 1 92 ? -82.128 -4.335 97.054 1.00 75.62 92 SER A CA 1
ATOM 741 C C . SER A 1 92 ? -81.156 -5.232 96.292 1.00 75.62 92 SER A C 1
ATOM 743 O O . SER A 1 92 ? -80.858 -4.948 95.137 1.00 75.62 92 SER A O 1
ATOM 745 N N . ASN A 1 93 ? -80.783 -6.398 96.834 1.00 74.62 93 ASN A N 1
ATOM 746 C CA . ASN A 1 93 ? -79.835 -7.278 96.144 1.00 74.62 93 ASN A CA 1
ATOM 747 C C . ASN A 1 93 ? -80.343 -7.729 94.773 1.00 74.62 93 ASN A C 1
ATOM 749 O O . ASN A 1 93 ? -79.567 -7.791 93.825 1.00 74.62 93 ASN A O 1
ATOM 753 N N . ARG A 1 94 ? -81.634 -8.053 94.626 1.00 74.38 94 ARG A N 1
ATOM 754 C CA . ARG A 1 94 ? -82.147 -8.512 93.329 1.00 74.38 94 ARG A CA 1
ATOM 755 C C . ARG A 1 94 ? -82.189 -7.386 92.303 1.00 74.38 94 ARG A C 1
ATOM 757 O O . ARG A 1 94 ? -81.867 -7.639 91.147 1.00 74.38 94 ARG A O 1
ATOM 764 N N . SER A 1 95 ? -82.573 -6.182 92.715 1.00 75.38 95 SER A N 1
ATOM 765 C CA . SER A 1 95 ? -82.648 -5.024 91.821 1.00 75.38 95 SER A CA 1
ATOM 766 C C . SER A 1 95 ? -81.248 -4.567 91.433 1.00 75.38 95 SER A C 1
ATOM 768 O O . SER A 1 95 ? -80.936 -4.495 90.246 1.00 75.38 95 SER A O 1
ATOM 770 N N . ASP A 1 96 ? -80.377 -4.386 92.422 1.00 77.50 96 ASP A N 1
ATOM 771 C CA . ASP A 1 96 ? -79.039 -3.854 92.219 1.00 77.50 96 ASP A CA 1
ATOM 772 C C . ASP A 1 96 ? -78.189 -4.831 91.415 1.00 77.50 96 ASP A C 1
ATOM 774 O O . ASP A 1 96 ? -77.668 -4.432 90.378 1.00 77.50 96 ASP A O 1
ATOM 778 N N . LEU A 1 97 ? -78.114 -6.121 91.778 1.00 73.75 97 LEU A N 1
ATOM 779 C CA . LEU A 1 97 ? -77.302 -7.089 91.025 1.00 73.75 97 LEU A CA 1
ATOM 780 C C . LEU A 1 97 ? -77.832 -7.360 89.616 1.00 73.75 97 LEU A C 1
ATOM 782 O O . LEU A 1 97 ? -77.030 -7.620 88.720 1.00 73.75 97 LEU A O 1
ATOM 786 N N . GLN A 1 98 ? -79.150 -7.358 89.390 1.00 74.69 98 GLN A N 1
ATOM 787 C CA . GLN A 1 98 ? -79.672 -7.589 88.039 1.00 74.69 98 GLN A CA 1
ATOM 788 C C . GLN A 1 98 ? -79.499 -6.361 87.157 1.00 74.69 98 GLN A C 1
ATOM 790 O O . GLN A 1 98 ? -79.160 -6.505 85.982 1.00 74.69 98 GLN A O 1
ATOM 795 N N . GLN A 1 99 ? -79.727 -5.168 87.702 1.00 77.25 99 GLN A N 1
ATOM 796 C CA . GLN A 1 99 ? -79.644 -3.939 86.933 1.00 77.25 99 GLN A CA 1
ATOM 797 C C . GLN A 1 99 ? -78.191 -3.563 86.657 1.00 77.25 99 GLN A C 1
ATOM 799 O O . GLN A 1 99 ? -77.866 -3.338 85.495 1.00 77.25 99 GLN A O 1
ATOM 804 N N . SER A 1 100 ? -77.307 -3.577 87.658 1.00 75.50 100 SER A N 1
ATOM 805 C CA . SER A 1 100 ? -75.883 -3.260 87.462 1.00 75.50 100 SER A CA 1
ATOM 806 C C . SER A 1 100 ? -75.215 -4.245 86.505 1.00 75.50 100 SER A C 1
ATOM 808 O O . SER A 1 100 ? -74.773 -3.831 85.440 1.00 75.50 100 SER A O 1
ATOM 810 N N . ASN A 1 101 ? -75.285 -5.558 86.757 1.00 74.31 101 ASN A N 1
ATOM 811 C CA . ASN A 1 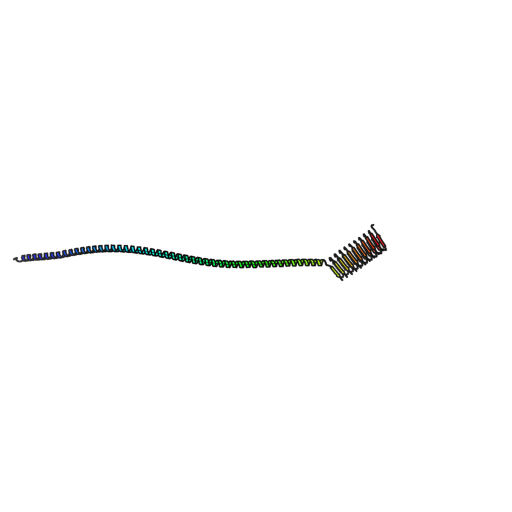101 ? -74.649 -6.530 85.859 1.00 74.31 101 ASN A CA 1
ATOM 812 C C . ASN A 1 101 ? -75.195 -6.464 84.430 1.00 74.31 101 ASN A C 1
ATOM 814 O O . ASN A 1 101 ? -74.432 -6.592 83.478 1.00 74.31 101 ASN A O 1
ATOM 818 N N . ARG A 1 102 ? -76.506 -6.271 84.239 1.00 75.56 102 ARG A N 1
ATOM 819 C CA . ARG A 1 102 ? -77.071 -6.210 82.885 1.00 75.56 102 ARG A CA 1
ATOM 820 C C . ARG A 1 102 ? -76.677 -4.926 82.163 1.00 75.56 102 ARG A C 1
ATOM 822 O O . ARG A 1 102 ? -76.395 -4.993 80.970 1.00 75.56 102 ARG A O 1
ATOM 829 N N . SER A 1 103 ? -76.654 -3.798 82.866 1.00 76.31 103 SER A N 1
ATOM 830 C CA . SER A 1 103 ? -76.240 -2.508 82.304 1.00 76.31 103 SER A CA 1
ATOM 831 C C . SER A 1 103 ? -74.760 -2.540 81.957 1.00 76.31 103 SER A C 1
ATOM 833 O O . SER A 1 103 ? -74.389 -2.298 80.811 1.00 76.31 103 SER A O 1
ATOM 835 N N . ASP A 1 104 ? -73.935 -2.952 82.916 1.00 77.94 104 ASP A N 1
ATOM 836 C CA . ASP A 1 104 ? -72.488 -2.910 82.803 1.00 77.94 104 ASP A CA 1
ATOM 837 C C . ASP A 1 104 ? -72.000 -3.902 81.753 1.00 77.94 104 ASP A C 1
ATOM 839 O O . ASP A 1 104 ? -71.274 -3.491 80.854 1.00 77.94 104 ASP A O 1
ATOM 843 N N . LEU A 1 105 ? -72.454 -5.166 81.756 1.00 74.06 105 LEU A N 1
ATOM 844 C CA . LEU A 1 105 ? -72.037 -6.137 80.732 1.00 74.06 105 LEU A CA 1
ATOM 845 C C . LEU A 1 105 ? -72.545 -5.795 79.330 1.00 74.06 105 LEU A C 1
ATOM 847 O O . LEU A 1 105 ? -71.853 -6.091 78.357 1.00 74.06 105 LEU A O 1
ATOM 851 N N . GLN A 1 106 ? -73.749 -5.235 79.181 1.00 76.12 106 GLN A N 1
ATOM 852 C CA . GLN A 1 106 ? -74.246 -4.882 77.847 1.00 76.12 106 GLN A CA 1
ATOM 853 C C . GLN A 1 106 ? -73.564 -3.629 77.312 1.00 76.12 106 GLN A C 1
ATOM 855 O O . GLN A 1 106 ? -73.242 -3.577 76.125 1.00 76.12 106 GLN A O 1
ATOM 860 N N . GLN A 1 107 ? -73.343 -2.631 78.164 1.00 77.62 107 GLN A N 1
ATOM 861 C CA . GLN A 1 107 ? -72.744 -1.373 77.754 1.00 77.62 107 GLN A CA 1
ATOM 862 C C . GLN A 1 107 ? -71.244 -1.524 77.512 1.00 77.62 107 GLN A C 1
ATOM 864 O O . GLN A 1 107 ? -70.786 -1.093 76.456 1.00 77.62 107 GLN A O 1
ATOM 869 N N . SER A 1 108 ? -70.502 -2.188 78.403 1.00 76.25 108 SER A N 1
ATOM 870 C CA . SER A 1 108 ? -69.064 -2.443 78.217 1.00 76.25 108 SER A CA 1
ATOM 871 C C . SER A 1 108 ? -68.809 -3.282 76.970 1.00 76.25 108 SER A C 1
ATOM 873 O O . SER A 1 108 ? -68.209 -2.785 76.027 1.00 76.25 108 SER A O 1
ATOM 875 N N . ASN A 1 109 ? -69.393 -4.481 76.863 1.00 74.56 109 ASN A N 1
ATOM 876 C CA . ASN A 1 109 ? -69.146 -5.341 75.702 1.00 74.56 109 ASN A CA 1
ATOM 877 C C . ASN A 1 109 ? -69.558 -4.687 74.383 1.00 74.56 109 ASN A C 1
ATOM 879 O O . ASN A 1 109 ? -68.867 -4.842 73.382 1.00 74.56 109 ASN A O 1
ATOM 883 N N . ARG A 1 110 ? -70.679 -3.955 74.340 1.00 76.19 110 ARG A N 1
ATOM 884 C CA . ARG A 1 110 ? -71.112 -3.315 73.093 1.00 76.19 110 ARG A CA 1
ATOM 885 C C . ARG A 1 110 ? -70.210 -2.147 72.715 1.00 76.19 110 ARG A C 1
ATOM 887 O O . ARG A 1 110 ? -69.906 -2.008 71.535 1.00 76.19 110 ARG A O 1
ATOM 894 N N . SER A 1 111 ? -69.797 -1.337 73.684 1.00 77.06 111 SER A N 1
ATOM 895 C CA . SER A 1 111 ? -68.907 -0.199 73.442 1.00 77.06 111 SER A CA 1
ATOM 896 C C . SER A 1 111 ? -67.524 -0.696 73.048 1.00 77.06 111 SER A C 1
ATOM 898 O O . SER A 1 111 ? -67.025 -0.326 71.989 1.00 77.06 111 SER A O 1
ATOM 900 N N . ASP A 1 112 ? -66.971 -1.625 73.822 1.00 78.50 112 ASP A N 1
ATOM 901 C CA . ASP A 1 112 ? -65.626 -2.139 73.627 1.00 78.50 112 ASP A CA 1
ATOM 902 C C . ASP A 1 112 ? -65.528 -2.908 72.315 1.00 78.50 112 ASP A C 1
ATOM 904 O O . ASP A 1 112 ? -64.686 -2.553 71.496 1.00 78.50 112 ASP A O 1
ATOM 908 N N . LEU A 1 113 ? -66.416 -3.873 72.022 1.00 74.62 113 LEU A N 1
ATOM 909 C CA . LEU A 1 113 ? -66.348 -4.620 70.756 1.00 74.62 113 LEU A CA 1
ATOM 910 C C . LEU A 1 113 ? -66.639 -3.756 69.528 1.00 74.62 113 LEU A C 1
ATOM 912 O O . LEU A 1 113 ? -66.052 -4.005 68.476 1.00 74.62 113 LEU A O 1
ATOM 916 N N . GLN A 1 114 ? -67.567 -2.796 69.596 1.00 76.25 114 GLN A N 1
ATOM 917 C CA . GLN A 1 114 ? -67.857 -1.963 68.424 1.00 76.25 114 GLN A CA 1
ATOM 918 C C . GLN A 1 114 ? -66.762 -0.937 68.184 1.00 76.25 114 GLN A C 1
ATOM 920 O O . GLN A 1 114 ? -66.419 -0.688 67.029 1.00 76.25 114 GLN A O 1
ATOM 925 N N . GLN A 1 115 ? -66.229 -0.340 69.248 1.00 78.62 115 GLN A N 1
ATOM 926 C CA . GLN A 1 115 ? -65.195 0.669 69.129 1.00 78.62 115 GLN A CA 1
ATOM 927 C C . GLN A 1 115 ? -63.884 0.025 68.699 1.00 78.62 115 GLN A C 1
ATOM 929 O O . GLN A 1 115 ? -63.390 0.419 67.649 1.00 78.62 115 GLN A O 1
ATOM 934 N N . SER A 1 116 ? -63.410 -1.012 69.403 1.00 76.81 116 SER A N 1
ATOM 935 C CA . SER A 1 116 ? -62.159 -1.714 69.072 1.00 76.81 116 SER A CA 1
ATOM 936 C C . SER A 1 116 ? -62.181 -2.307 67.668 1.00 76.81 116 SER A C 1
ATOM 938 O O . SER A 1 116 ? -61.340 -1.948 66.854 1.00 76.81 116 SER A O 1
ATOM 940 N N . ASN A 1 117 ? -63.196 -3.099 67.301 1.00 75.44 117 ASN A N 1
ATOM 941 C CA . ASN A 1 117 ? -63.237 -3.669 65.952 1.00 75.44 117 ASN A CA 1
ATOM 942 C C . ASN A 1 117 ? -63.310 -2.586 64.875 1.00 75.44 117 ASN A C 1
ATOM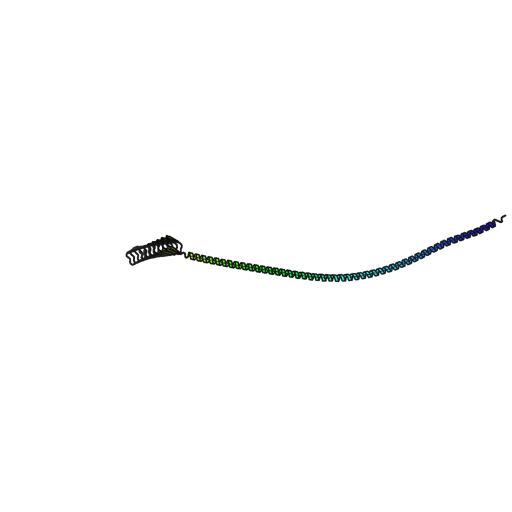 944 O O . ASN A 1 117 ? -62.693 -2.729 63.825 1.00 75.44 117 ASN A O 1
ATOM 948 N N . ARG A 1 118 ? -64.057 -1.497 65.094 1.00 77.56 118 ARG A N 1
ATOM 949 C CA . ARG A 1 118 ? -64.179 -0.446 64.079 1.00 77.56 118 ARG A CA 1
ATOM 950 C C . ARG A 1 118 ? -62.896 0.361 63.944 1.00 77.56 118 ARG A C 1
ATOM 952 O O . ARG A 1 118 ? -62.520 0.650 62.811 1.00 77.56 118 ARG A O 1
ATOM 959 N N . SER A 1 119 ? -62.242 0.722 65.045 1.00 77.88 119 SER A N 1
ATOM 960 C CA . SER A 1 119 ? -60.955 1.415 64.994 1.00 77.88 119 SER A CA 1
ATOM 961 C C . SER A 1 119 ? -59.882 0.510 64.414 1.00 77.88 119 SER A C 1
ATOM 963 O O . SER A 1 119 ? -59.210 0.921 63.474 1.00 77.88 119 SER A O 1
ATOM 965 N N . ASP A 1 120 ? -59.796 -0.736 64.865 1.00 79.31 120 ASP A N 1
ATOM 966 C CA . ASP A 1 120 ? -58.726 -1.642 64.468 1.00 79.31 120 ASP A CA 1
ATOM 967 C C . ASP A 1 120 ? -58.866 -2.024 62.998 1.00 79.31 120 ASP A C 1
ATOM 969 O O . ASP A 1 120 ? -57.913 -1.835 62.250 1.00 79.31 120 ASP A O 1
ATOM 973 N N . LEU A 1 121 ? -60.049 -2.444 62.523 1.00 75.56 121 LEU A N 1
ATOM 974 C CA . LEU A 1 121 ? -60.251 -2.789 61.106 1.00 75.56 121 LEU A CA 1
ATOM 975 C C . LEU A 1 121 ? -60.131 -1.585 60.171 1.00 75.56 121 LEU A C 1
ATOM 977 O O . LEU A 1 121 ? -59.627 -1.738 59.060 1.00 75.56 121 LEU A O 1
ATOM 981 N N . GLN A 1 122 ? -60.614 -0.399 60.557 1.00 77.25 122 GLN A N 1
ATOM 982 C CA . GLN A 1 122 ? -60.497 0.773 59.683 1.00 77.25 122 GLN A CA 1
ATOM 983 C C . GLN A 1 122 ? -59.078 1.317 59.655 1.00 77.25 122 GLN A C 1
ATOM 985 O O . GLN A 1 122 ? -58.623 1.746 58.596 1.00 77.25 122 GLN A O 1
ATOM 990 N N . GLN A 1 123 ? -58.392 1.326 60.794 1.00 78.75 123 GLN A N 1
ATOM 991 C CA . GLN A 1 123 ? -57.042 1.849 60.882 1.00 78.75 123 GLN A CA 1
ATOM 992 C C . GLN A 1 123 ? -56.070 0.896 60.199 1.00 78.75 123 GLN A C 1
ATOM 994 O O . GLN A 1 123 ? -55.409 1.350 59.274 1.00 78.75 123 GLN A O 1
ATOM 999 N N . SER A 1 124 ? -56.084 -0.399 60.542 1.00 77.12 124 SER A N 1
ATOM 1000 C CA . SER A 1 124 ? -55.205 -1.413 59.936 1.00 77.12 124 SER A CA 1
ATOM 1001 C C . SER A 1 124 ? -55.399 -1.526 58.428 1.00 77.12 124 SER A C 1
ATOM 1003 O O . SER A 1 124 ? -54.450 -1.316 57.686 1.00 77.12 124 SER A O 1
ATOM 1005 N N . ASN A 1 125 ? -56.625 -1.720 57.927 1.00 75.88 125 ASN A N 1
ATOM 1006 C CA . ASN A 1 125 ? -56.817 -1.826 56.477 1.00 75.88 125 ASN A CA 1
ATOM 1007 C C . ASN A 1 125 ? -56.415 -0.544 55.748 1.00 75.88 125 ASN A C 1
ATOM 1009 O O . ASN A 1 125 ? -55.886 -0.610 54.643 1.00 75.88 125 ASN A O 1
ATOM 1013 N N . ARG A 1 126 ? -56.669 0.637 56.323 1.00 77.19 126 ARG A N 1
ATOM 1014 C CA . ARG A 1 126 ? -56.347 1.895 55.643 1.00 77.19 126 ARG A CA 1
ATOM 1015 C C . ARG A 1 126 ? -54.852 2.180 55.667 1.00 77.19 126 ARG A C 1
ATOM 1017 O O . ARG A 1 126 ? -54.344 2.631 54.645 1.00 77.19 126 ARG A O 1
ATOM 1024 N N . SER A 1 127 ? -54.162 1.922 56.776 1.00 78.25 127 SER A N 1
ATOM 1025 C CA . SER A 1 127 ? -52.706 2.040 56.836 1.00 78.25 127 SER A CA 1
ATOM 1026 C C . SER A 1 127 ? -52.052 0.993 55.953 1.00 78.25 127 SER A C 1
ATOM 1028 O O . SER A 1 127 ? -51.262 1.359 55.092 1.00 78.25 127 SER A O 1
ATOM 1030 N N . ASP A 1 128 ? -52.453 -0.267 56.065 1.00 79.50 128 ASP A N 1
ATOM 1031 C CA . ASP A 1 128 ? -51.778 -1.366 55.390 1.00 79.50 128 ASP A CA 1
ATOM 1032 C C . ASP A 1 128 ? -51.976 -1.261 53.884 1.00 79.50 128 ASP A C 1
ATOM 1034 O O . ASP A 1 128 ? -50.980 -1.209 53.171 1.00 79.50 128 ASP A O 1
ATOM 1038 N N . LEU A 1 129 ? -53.207 -1.103 53.373 1.00 76.19 129 LEU A N 1
ATOM 1039 C CA . LEU A 1 129 ? -53.436 -0.968 51.925 1.00 76.19 129 LEU A CA 1
ATOM 1040 C C . LEU A 1 129 ? -52.842 0.312 51.337 1.00 76.19 129 LEU A C 1
ATOM 1042 O O . LEU A 1 129 ? -52.359 0.280 50.207 1.00 76.19 129 LEU A O 1
ATOM 1046 N N . GLN A 1 130 ? -52.900 1.452 52.035 1.00 78.69 130 GLN A N 1
ATOM 1047 C CA . GLN A 1 130 ? -52.326 2.683 51.482 1.00 78.69 130 GLN A CA 1
ATOM 1048 C C . GLN A 1 130 ? -50.808 2.660 51.520 1.00 78.69 130 GLN A C 1
ATOM 1050 O O . GLN A 1 130 ? -50.179 3.153 50.587 1.00 78.69 130 GLN A O 1
ATOM 1055 N N . GLN A 1 131 ? -50.222 2.127 52.586 1.00 79.56 131 GLN A N 1
ATOM 1056 C CA . GLN A 1 131 ? -48.782 2.107 52.754 1.00 79.56 131 GLN A CA 1
ATOM 1057 C C . GLN A 1 131 ? -48.166 1.071 51.821 1.00 79.56 131 GLN A C 1
ATOM 1059 O O . GLN A 1 131 ? -47.309 1.469 51.043 1.00 79.56 131 GLN A O 1
ATOM 1064 N N . SER A 1 132 ? -48.683 -0.164 51.792 1.00 78.44 132 SER A N 1
ATOM 1065 C CA . SER A 1 132 ? -48.195 -1.229 50.900 1.00 78.44 132 SER A CA 1
ATOM 1066 C C . SER A 1 132 ? -48.374 -0.888 49.423 1.00 78.44 132 SER A C 1
ATOM 1068 O O . SER A 1 132 ? -47.392 -0.869 48.695 1.00 78.44 132 SER A O 1
ATOM 1070 N N . ASN A 1 133 ? -49.565 -0.482 48.960 1.00 77.31 133 ASN A N 1
ATOM 1071 C CA . ASN A 1 133 ? -49.715 -0.124 47.542 1.00 77.31 133 ASN A CA 1
ATOM 1072 C C . ASN A 1 133 ? -48.843 1.070 47.150 1.00 77.31 133 ASN A C 1
ATOM 1074 O O . ASN A 1 133 ? -48.336 1.121 46.033 1.00 77.31 133 ASN A O 1
ATOM 1078 N N . ARG A 1 134 ? -48.669 2.060 48.035 1.00 78.88 134 ARG A N 1
ATOM 1079 C CA . ARG A 1 134 ? -47.868 3.243 47.710 1.00 78.88 134 ARG A CA 1
ATOM 1080 C C . ARG A 1 134 ? -46.379 2.932 47.726 1.00 78.88 134 ARG A C 1
ATOM 1082 O O . ARG A 1 134 ? -45.687 3.431 46.844 1.00 78.88 134 ARG A O 1
ATOM 1089 N N . SER A 1 135 ? -45.894 2.133 48.674 1.00 79.81 135 SER A N 1
ATOM 1090 C CA . SER A 1 135 ? -44.504 1.678 48.681 1.00 79.81 135 SER A CA 1
ATOM 1091 C C . SER A 1 135 ? -44.239 0.768 47.496 1.00 79.81 135 SER A C 1
ATOM 1093 O O . SER A 1 135 ? -43.316 1.039 46.738 1.00 79.81 135 SER A O 1
ATOM 1095 N N . ASP A 1 136 ? -45.094 -0.220 47.259 1.00 80.31 136 ASP A N 1
ATOM 1096 C CA . ASP A 1 136 ? -44.844 -1.250 46.262 1.00 80.31 136 ASP A CA 1
ATOM 1097 C C . ASP A 1 136 ? -44.906 -0.659 44.860 1.00 80.31 136 ASP A C 1
ATOM 1099 O O . ASP A 1 136 ? -43.934 -0.802 44.125 1.00 80.31 136 ASP A O 1
ATOM 1103 N N . LEU A 1 137 ? -45.950 0.104 44.497 1.00 77.56 137 LEU A N 1
ATOM 1104 C CA . LEU A 1 137 ? -46.018 0.740 43.173 1.00 77.56 137 LEU A CA 1
ATOM 1105 C C . LEU A 1 137 ? -44.936 1.798 42.961 1.00 77.56 137 LEU A C 1
ATOM 1107 O O . LEU A 1 137 ? -44.421 1.912 41.851 1.00 77.56 137 LEU A O 1
ATOM 1111 N N . GLN A 1 138 ? -44.601 2.613 43.968 1.00 79.25 138 GLN A N 1
ATOM 1112 C CA . GLN A 1 138 ? -43.559 3.627 43.777 1.00 79.25 138 GLN A CA 1
ATOM 1113 C C . GLN A 1 138 ? -42.178 2.995 43.695 1.00 79.25 138 GLN A C 1
ATOM 1115 O O . GLN A 1 138 ? -41.356 3.454 42.907 1.00 79.25 138 GLN A O 1
ATOM 1120 N N . GLN A 1 139 ? -41.908 1.973 44.499 1.00 80.19 139 GLN A N 1
ATOM 1121 C CA . GLN A 1 139 ? -40.599 1.350 44.563 1.00 80.19 139 GLN A CA 1
ATOM 1122 C C . GLN A 1 139 ? -40.368 0.462 43.345 1.00 80.19 139 GLN A C 1
ATOM 1124 O O . GLN A 1 139 ? -39.333 0.634 42.708 1.00 80.19 139 GLN A O 1
ATOM 1129 N N . SER A 1 140 ? -41.334 -0.376 42.952 1.00 78.62 140 SER A N 1
ATOM 1130 C CA . SER A 1 140 ? -41.242 -1.211 41.741 1.00 78.62 140 SER A CA 1
ATOM 1131 C C . SER A 1 140 ? -41.156 -0.368 40.471 1.00 78.62 140 SER A C 1
ATOM 1133 O O . SER A 1 140 ? -40.144 -0.435 39.786 1.00 78.62 140 SER A O 1
ATOM 1135 N N . ASN A 1 141 ? -42.092 0.555 40.212 1.00 77.50 141 ASN A N 1
ATOM 1136 C CA . ASN A 1 141 ? -42.000 1.381 38.999 1.00 77.50 141 ASN A CA 1
ATOM 1137 C C . ASN A 1 141 ? -40.725 2.225 38.957 1.00 77.50 141 ASN A C 1
ATOM 1139 O O . ASN A 1 141 ? -40.158 2.423 37.887 1.00 77.50 141 ASN A O 1
ATOM 1143 N N . ARG A 1 142 ? -40.263 2.761 40.092 1.00 79.00 142 ARG A N 1
ATOM 1144 C CA . ARG A 1 142 ? -39.055 3.592 40.097 1.00 79.00 142 ARG A CA 1
ATOM 1145 C C . ARG A 1 142 ? -37.794 2.758 39.920 1.00 79.00 142 ARG A C 1
ATOM 1147 O O . ARG A 1 142 ? -36.890 3.231 39.243 1.00 79.00 142 ARG A O 1
ATOM 1154 N N . SER A 1 143 ? -37.726 1.566 40.504 1.00 79.19 143 SER A N 1
ATOM 1155 C CA . SER A 1 143 ? -36.585 0.668 40.311 1.00 79.19 143 SER A CA 1
ATOM 1156 C C . SER A 1 143 ? -36.585 0.091 38.902 1.00 79.19 143 SER A C 1
ATOM 1158 O O . SER A 1 143 ? -35.609 0.303 38.194 1.00 79.19 143 SER A O 1
ATOM 1160 N N . ASP A 1 144 ? -37.690 -0.479 38.434 1.00 80.00 144 ASP A N 1
ATOM 1161 C CA . ASP A 1 144 ? -37.773 -1.091 37.108 1.00 80.00 144 ASP A CA 1
ATOM 1162 C C . ASP A 1 144 ? -37.561 -0.054 35.996 1.00 80.00 144 ASP A C 1
ATOM 1164 O O . ASP A 1 144 ? -36.622 -0.175 35.213 1.00 80.00 144 ASP A O 1
ATOM 1168 N N . LEU A 1 145 ? -38.320 1.051 35.953 1.00 76.38 145 LEU A N 1
ATOM 1169 C CA . LEU A 1 145 ? -38.135 2.032 34.871 1.00 76.38 145 LEU A CA 1
ATOM 1170 C C . LEU A 1 145 ? -36.768 2.716 34.904 1.00 76.38 145 LEU A C 1
ATOM 1172 O O . LEU A 1 145 ? -36.221 3.003 33.840 1.00 76.38 145 LEU A O 1
ATOM 1176 N N . GLN A 1 146 ? -36.209 3.029 36.079 1.00 78.56 146 GLN A N 1
ATOM 1177 C CA . GLN A 1 146 ? -34.900 3.687 36.117 1.00 78.56 146 GLN A CA 1
ATOM 1178 C C . GLN A 1 146 ? -33.770 2.711 35.833 1.00 78.56 146 GLN A C 1
ATOM 1180 O O . GLN A 1 146 ? -32.813 3.088 35.161 1.00 78.56 146 GLN A O 1
ATOM 1185 N N . GLN A 1 147 ? -33.849 1.486 36.340 1.00 79.69 147 GLN A N 1
ATOM 1186 C CA . GLN A 1 147 ? -32.779 0.513 36.207 1.00 79.69 147 GLN A CA 1
ATOM 1187 C C . GLN A 1 147 ? -32.782 -0.091 34.806 1.00 79.69 147 GLN A C 1
ATOM 1189 O O . GLN A 1 147 ? -31.728 -0.082 34.178 1.00 79.69 147 GLN A O 1
ATOM 1194 N N . SER A 1 148 ? -33.933 -0.489 34.259 1.00 78.62 148 SER A N 1
ATOM 1195 C CA . SER A 1 148 ? -34.037 -1.019 32.892 1.00 78.62 148 SER A CA 1
ATOM 1196 C C . SER A 1 148 ? -33.619 0.021 31.860 1.00 78.62 148 SER A C 1
ATOM 1198 O O . SER A 1 148 ? -32.648 -0.196 31.143 1.00 78.62 148 SER A O 1
ATOM 1200 N N . ASN A 1 149 ? -34.232 1.214 31.860 1.00 77.62 149 ASN A N 1
ATOM 1201 C CA . ASN A 1 149 ? -33.876 2.229 30.863 1.00 77.62 149 ASN A CA 1
ATOM 1202 C C . ASN A 1 149 ? -32.419 2.667 30.984 1.00 77.62 149 ASN A C 1
ATOM 1204 O O . ASN A 1 149 ? -31.767 2.893 29.971 1.00 77.62 149 ASN A O 1
ATOM 1208 N N . ARG A 1 150 ? -31.882 2.809 32.202 1.00 79.75 150 ARG A N 1
ATOM 1209 C CA . ARG A 1 150 ? -30.486 3.226 32.361 1.00 79.75 150 ARG A CA 1
ATOM 1210 C C . ARG A 1 150 ? -29.521 2.132 31.922 1.00 79.75 150 ARG A C 1
ATOM 1212 O O . ARG A 1 150 ? -28.502 2.474 31.336 1.00 79.75 150 ARG A O 1
ATOM 1219 N N . SER A 1 151 ? -29.835 0.866 32.178 1.00 80.12 151 SER A N 1
ATOM 1220 C CA . SER A 1 151 ? -29.013 -0.266 31.740 1.00 80.12 151 SER A CA 1
ATOM 1221 C C . SER A 1 151 ? -29.043 -0.390 30.224 1.00 80.12 151 SER A C 1
ATOM 1223 O O . SER A 1 151 ? -27.989 -0.347 29.600 1.00 80.12 151 SER A O 1
ATOM 1225 N N . ASP A 1 152 ? -30.235 -0.429 29.633 1.00 81.00 152 ASP A N 1
ATOM 1226 C CA . ASP A 1 152 ? -30.413 -0.673 28.205 1.00 81.00 152 ASP A CA 1
ATOM 1227 C C . ASP A 1 152 ? -29.854 0.488 27.377 1.00 81.00 152 ASP A C 1
ATOM 1229 O O . ASP A 1 152 ? -28.995 0.282 26.525 1.00 81.00 152 ASP A O 1
ATOM 1233 N N . LEU A 1 153 ? -30.214 1.742 27.686 1.00 77.38 153 LEU A N 1
ATOM 1234 C CA . LEU A 1 153 ? -29.682 2.894 26.944 1.00 77.38 153 LEU A CA 1
ATOM 1235 C C . LEU A 1 153 ? -28.171 3.057 27.109 1.00 77.38 153 LEU A C 1
ATOM 1237 O O . LEU A 1 153 ? -27.502 3.448 26.153 1.00 77.38 153 LEU A O 1
ATOM 1241 N N . GLN A 1 154 ? -27.609 2.800 28.296 1.00 79.88 154 GLN A N 1
ATOM 1242 C CA . GLN A 1 154 ? -26.160 2.916 28.475 1.00 79.88 154 GLN A CA 1
ATOM 1243 C C . GLN A 1 154 ? -25.418 1.762 27.816 1.00 79.88 154 GLN A C 1
ATOM 1245 O O . GLN A 1 154 ? -24.370 1.994 27.220 1.00 79.88 154 GLN A O 1
ATOM 1250 N N . GLN A 1 155 ? -25.924 0.537 27.916 1.00 80.12 155 GLN A N 1
ATOM 1251 C CA . GLN A 1 155 ? -25.246 -0.640 27.398 1.00 80.12 155 GLN A CA 1
ATOM 1252 C C . GLN A 1 155 ? -25.345 -0.700 25.875 1.00 80.12 155 GLN A C 1
ATOM 1254 O O . GLN A 1 155 ? -24.313 -0.891 25.236 1.00 80.12 155 GLN A O 1
ATOM 1259 N N . SER A 1 156 ? -26.515 -0.443 25.289 1.00 79.19 156 SER A N 1
ATOM 1260 C CA . SER A 1 156 ? -26.697 -0.404 23.833 1.00 79.19 156 SER A CA 1
ATOM 1261 C C . SER A 1 156 ? -25.882 0.720 23.201 1.00 79.19 156 SER A C 1
ATOM 1263 O O . SER A 1 156 ? -25.017 0.442 22.378 1.00 79.19 156 SER A O 1
ATOM 1265 N N . ASN A 1 157 ? -26.021 1.971 23.665 1.00 78.12 157 ASN A N 1
ATOM 1266 C CA . ASN A 1 157 ? -25.246 3.072 23.076 1.00 78.12 157 ASN A CA 1
ATOM 1267 C C . ASN A 1 157 ? -23.740 2.881 23.252 1.00 78.12 157 ASN A C 1
ATOM 1269 O O . ASN A 1 157 ? -22.971 3.223 22.359 1.00 78.12 157 ASN A O 1
ATOM 1273 N N . ARG A 1 158 ? -23.289 2.359 24.398 1.00 79.44 158 ARG A N 1
ATOM 1274 C CA . ARG A 1 158 ? -21.856 2.159 24.628 1.00 79.44 158 ARG A CA 1
ATOM 1275 C C . ARG A 1 158 ? -21.310 1.017 23.782 1.00 79.44 158 ARG A C 1
ATOM 1277 O O . ARG A 1 158 ? -20.209 1.162 23.270 1.00 79.44 158 ARG A O 1
ATOM 1284 N N . SER A 1 159 ? -22.062 -0.065 23.607 1.00 79.50 159 SER A N 1
ATOM 1285 C CA . SER A 1 159 ? -21.643 -1.195 22.772 1.00 79.50 159 SER A CA 1
ATOM 1286 C C . SER A 1 159 ? -21.638 -0.798 21.300 1.00 79.50 159 SER A C 1
ATOM 1288 O O . SER A 1 159 ? -20.601 -0.900 20.651 1.00 79.50 159 SER A O 1
ATOM 1290 N N . ASP A 1 160 ? -22.736 -0.229 20.807 1.00 80.62 160 ASP A N 1
ATOM 1291 C CA . ASP A 1 160 ? -22.907 0.074 19.387 1.00 80.62 160 ASP A CA 1
ATOM 1292 C C . ASP A 1 160 ? -21.967 1.191 18.928 1.00 80.62 160 ASP A C 1
ATOM 1294 O O . ASP A 1 160 ? -21.270 1.021 17.925 1.00 80.62 160 ASP A O 1
ATOM 1298 N N . LEU A 1 161 ? -21.853 2.303 19.674 1.00 76.19 161 LEU A N 1
ATOM 1299 C CA . LEU A 1 161 ? -20.922 3.372 19.292 1.00 76.19 161 LEU A CA 1
ATOM 1300 C C . LEU A 1 161 ? -19.462 2.955 19.448 1.00 76.19 161 LEU A C 1
ATOM 1302 O O . LEU A 1 161 ? -18.649 3.318 18.601 1.00 76.19 161 LEU A O 1
ATOM 1306 N N . GLN A 1 162 ? -19.086 2.246 20.520 1.00 78.12 162 GLN A N 1
ATOM 1307 C CA . GLN A 1 162 ? -17.677 1.883 20.701 1.00 78.12 162 GLN A CA 1
ATOM 1308 C C . GLN A 1 162 ? -17.251 0.797 19.724 1.00 78.12 162 GLN A C 1
ATOM 1310 O O . GLN A 1 162 ? -16.142 0.873 19.204 1.00 78.12 162 GLN A O 1
ATOM 1315 N N . GLN A 1 163 ? -18.097 -0.197 19.468 1.00 78.94 163 GLN A N 1
ATOM 1316 C CA . GLN A 1 163 ? -17.756 -1.305 18.589 1.00 78.94 163 GLN A CA 1
ATOM 1317 C C . GLN A 1 163 ? -17.775 -0.873 17.125 1.00 78.94 163 GLN A C 1
ATOM 1319 O O . GLN A 1 163 ? -16.808 -1.153 16.424 1.00 78.94 163 GLN A O 1
ATOM 1324 N N . SER A 1 164 ? -18.790 -0.122 16.686 1.00 76.88 164 SER A N 1
ATOM 1325 C CA . SER A 1 164 ? -18.871 0.348 15.296 1.00 76.88 164 SER A CA 1
ATOM 1326 C C . SER A 1 164 ? -17.751 1.336 14.985 1.00 76.88 164 SER A C 1
ATOM 1328 O O . SER A 1 164 ? -16.965 1.094 14.076 1.00 76.88 164 SER A O 1
ATOM 1330 N N . ASN A 1 165 ? -17.554 2.373 15.815 1.00 76.00 165 ASN A N 1
ATOM 1331 C CA . ASN A 1 165 ? -16.474 3.333 15.563 1.00 76.00 165 ASN A CA 1
ATOM 1332 C C . ASN A 1 165 ? -15.097 2.672 15.620 1.00 76.00 165 ASN A C 1
ATOM 1334 O O . ASN A 1 165 ? -14.222 3.031 14.839 1.00 76.00 165 ASN A O 1
ATOM 1338 N N . ARG A 1 166 ? -14.867 1.726 16.540 1.00 77.38 166 ARG A N 1
ATOM 1339 C CA . ARG A 1 166 ? -13.563 1.066 16.649 1.00 77.38 166 ARG A CA 1
ATOM 1340 C C . ARG A 1 166 ? -13.307 0.140 15.467 1.00 77.38 166 ARG A C 1
ATOM 1342 O O . ARG A 1 166 ? -12.203 0.188 14.938 1.00 77.38 166 ARG A O 1
ATOM 1349 N N . SER A 1 167 ? -14.294 -0.641 15.038 1.00 78.62 167 SER A N 1
ATOM 1350 C CA . SER A 1 167 ? -14.178 -1.496 13.854 1.00 78.62 167 SER A CA 1
ATOM 1351 C C . SER A 1 167 ? -13.964 -0.665 12.593 1.00 78.62 167 SER A C 1
ATOM 1353 O O . SER A 1 167 ? -12.975 -0.878 11.896 1.00 78.62 167 SER A O 1
ATOM 1355 N N . ASP A 1 168 ? -14.805 0.340 12.350 1.00 78.62 168 ASP A N 1
ATOM 1356 C CA . ASP A 1 168 ? -14.766 1.138 11.124 1.00 78.62 168 ASP A CA 1
ATOM 1357 C C . ASP A 1 168 ? -13.485 1.973 11.038 1.00 78.62 168 ASP A C 1
ATOM 1359 O O . ASP A 1 168 ? -12.811 1.970 10.007 1.00 78.62 168 ASP A O 1
ATOM 1363 N N . LEU A 1 169 ? -13.075 2.633 12.131 1.00 72.44 169 LEU A N 1
ATOM 1364 C CA . LEU A 1 169 ? -11.830 3.409 12.153 1.00 72.44 169 LEU A CA 1
ATOM 1365 C C . LEU A 1 169 ? -10.595 2.516 12.059 1.00 72.44 169 LEU A C 1
ATOM 1367 O O . LEU A 1 169 ? -9.635 2.892 11.391 1.00 72.44 169 LEU A O 1
ATOM 1371 N N . GLN A 1 170 ? -10.561 1.360 12.727 1.00 74.88 170 GLN A N 1
ATOM 1372 C CA . GLN A 1 170 ? -9.391 0.479 12.650 1.00 74.88 170 GLN A CA 1
ATOM 1373 C C . GLN A 1 170 ? -9.286 -0.190 11.283 1.00 74.88 170 GLN A C 1
ATOM 1375 O O . GLN A 1 170 ? -8.192 -0.249 10.726 1.00 74.88 170 GLN A O 1
ATOM 1380 N N . GLN A 1 171 ? -10.400 -0.658 10.727 1.00 75.50 171 GLN A N 1
ATOM 1381 C CA . GLN A 1 171 ? -10.417 -1.361 9.453 1.00 75.50 171 GLN A CA 1
ATOM 1382 C C . GLN A 1 171 ? -10.143 -0.414 8.286 1.00 75.50 171 GLN A C 1
ATOM 1384 O O . GLN A 1 171 ? -9.297 -0.735 7.453 1.00 75.50 171 GLN A O 1
ATOM 1389 N N . SER A 1 172 ? -10.771 0.765 8.258 1.00 71.88 172 SER A N 1
ATOM 1390 C CA . SER A 1 172 ? -10.547 1.750 7.190 1.00 71.88 172 SER A CA 1
ATOM 1391 C C . SER A 1 172 ? -9.111 2.270 7.226 1.00 71.88 172 SER A C 1
ATOM 1393 O O . SER A 1 172 ? -8.389 2.151 6.242 1.00 71.88 172 SER A O 1
ATOM 1395 N N . ASN A 1 173 ? -8.622 2.703 8.397 1.00 72.44 173 ASN A N 1
ATOM 1396 C CA . ASN A 1 173 ? -7.244 3.190 8.509 1.00 72.44 173 ASN A CA 1
ATOM 1397 C C . ASN A 1 173 ? -6.214 2.102 8.187 1.00 72.44 173 ASN A C 1
ATOM 1399 O O . ASN A 1 173 ? -5.204 2.393 7.554 1.00 72.44 173 ASN A O 1
ATOM 1403 N N . HIS A 1 174 ? -6.435 0.852 8.612 1.00 77.44 174 HIS A N 1
ATOM 1404 C CA . HIS A 1 174 ? -5.487 -0.220 8.317 1.00 77.44 174 HIS A CA 1
ATOM 1405 C C . HIS A 1 174 ? -5.460 -0.553 6.826 1.00 77.44 174 HIS A C 1
ATOM 1407 O O . HIS A 1 174 ? -4.378 -0.677 6.258 1.00 77.44 174 HIS A O 1
ATOM 1413 N N . SER A 1 175 ? -6.627 -0.665 6.193 1.00 76.38 175 SER A N 1
ATOM 1414 C CA . SER A 1 175 ? -6.743 -1.029 4.778 1.00 76.38 175 SER A CA 1
ATOM 1415 C C . SER A 1 175 ? -6.184 0.072 3.881 1.00 76.38 175 SER A C 1
ATOM 1417 O O . SER A 1 175 ? -5.320 -0.200 3.048 1.00 76.38 175 SER A O 1
ATOM 1419 N N . ASP A 1 176 ? -6.587 1.320 4.120 1.00 74.31 176 ASP A N 1
ATOM 1420 C CA . ASP A 1 176 ? -6.223 2.459 3.278 1.00 74.31 176 ASP A CA 1
ATOM 1421 C C . ASP A 1 176 ? -4.737 2.808 3.411 1.00 74.31 176 ASP A C 1
ATOM 1423 O O . ASP A 1 176 ? -4.073 3.056 2.404 1.00 74.31 176 ASP A O 1
ATOM 1427 N N . LEU A 1 177 ? -4.163 2.753 4.622 1.00 70.62 177 LEU A N 1
ATOM 1428 C CA . LEU A 1 177 ? -2.725 2.984 4.821 1.00 70.62 177 LEU A CA 1
ATOM 1429 C C . LEU A 1 177 ? -1.870 1.836 4.272 1.00 70.62 177 LEU A C 1
ATOM 1431 O O . LEU A 1 177 ? -0.829 2.091 3.669 1.00 70.62 177 LEU A O 1
ATOM 1435 N N . GLN A 1 178 ? -2.284 0.575 4.447 1.00 71.06 178 GLN A N 1
ATOM 1436 C CA . GLN A 1 178 ? -1.579 -0.574 3.858 1.00 71.06 178 GLN A CA 1
ATOM 1437 C C . GLN A 1 178 ? -1.600 -0.516 2.331 1.00 71.06 178 GLN A C 1
ATOM 1439 O O . GLN A 1 178 ? -0.588 -0.807 1.690 1.00 71.06 178 GLN A O 1
ATOM 1444 N N . GLN A 1 179 ? -2.746 -0.163 1.751 1.00 70.94 179 GLN A N 1
ATOM 1445 C CA . GLN A 1 179 ? -2.934 -0.121 0.309 1.00 70.94 179 GLN A CA 1
ATOM 1446 C C . GLN A 1 179 ? -2.210 1.073 -0.310 1.00 70.94 179 GLN A C 1
ATOM 1448 O O . GLN A 1 179 ? -1.525 0.891 -1.315 1.00 70.94 179 GLN A O 1
ATOM 1453 N N . SER A 1 180 ? -2.267 2.249 0.320 1.00 67.94 180 SER A N 1
ATOM 1454 C CA . SER A 1 180 ? -1.528 3.438 -0.125 1.00 67.94 180 SER A CA 1
ATOM 1455 C C . SER A 1 180 ? -0.019 3.206 -0.047 1.00 67.94 180 SER A C 1
ATOM 1457 O O . SER A 1 180 ? 0.666 3.316 -1.058 1.00 67.94 180 SER A O 1
ATOM 1459 N N . ASN A 1 181 ? 0.495 2.717 1.089 1.00 67.19 181 AS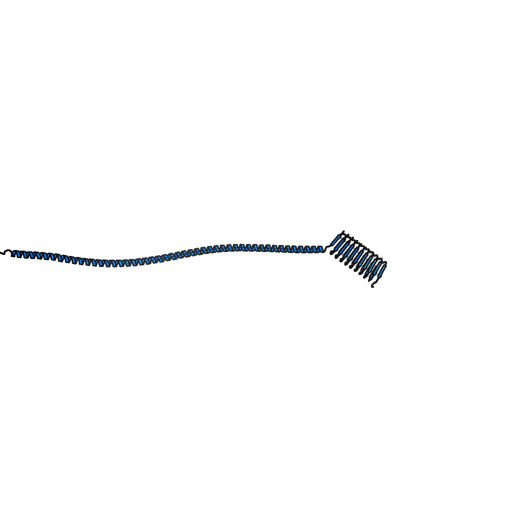N A N 1
ATOM 1460 C CA . ASN A 1 181 ? 1.926 2.431 1.229 1.00 67.19 181 ASN A CA 1
ATOM 1461 C C . ASN A 1 181 ? 2.412 1.344 0.261 1.00 67.19 181 ASN A C 1
ATOM 1463 O O . ASN A 1 181 ? 3.502 1.467 -0.293 1.00 67.19 181 ASN A O 1
ATOM 1467 N N . ARG A 1 182 ? 1.633 0.274 0.026 1.00 62.97 182 ARG A N 1
ATOM 1468 C CA . ARG A 1 182 ? 1.996 -0.736 -0.987 1.00 62.97 182 ARG A CA 1
ATOM 1469 C C . ARG A 1 182 ? 2.021 -0.145 -2.390 1.00 62.97 182 ARG A C 1
ATOM 1471 O O . ARG A 1 182 ? 2.925 -0.469 -3.156 1.00 62.97 182 ARG A O 1
ATOM 1478 N N . SER A 1 183 ? 1.042 0.691 -2.718 1.00 62.81 183 SER A N 1
ATOM 1479 C CA . SER A 1 183 ? 0.932 1.309 -4.039 1.00 62.81 183 SER A CA 1
ATOM 1480 C C . SER A 1 183 ? 2.104 2.259 -4.285 1.00 62.81 183 SER A C 1
ATOM 1482 O O . SER A 1 183 ? 2.789 2.118 -5.297 1.00 62.81 183 SER A O 1
ATOM 1484 N N . ASP A 1 184 ? 2.424 3.115 -3.316 1.00 63.06 184 ASP A N 1
ATOM 1485 C CA . ASP A 1 184 ? 3.511 4.092 -3.406 1.00 63.06 184 ASP A CA 1
ATOM 1486 C C . ASP A 1 184 ? 4.898 3.430 -3.457 1.00 63.06 184 ASP A C 1
ATOM 1488 O O . ASP A 1 184 ? 5.754 3.848 -4.238 1.00 63.06 184 ASP A O 1
ATOM 1492 N N . LEU A 1 185 ? 5.123 2.345 -2.700 1.00 56.31 185 LEU A N 1
ATOM 1493 C CA . LEU A 1 185 ? 6.378 1.580 -2.768 1.00 56.31 185 LEU A CA 1
ATOM 1494 C C . LEU A 1 185 ? 6.521 0.797 -4.079 1.00 56.31 185 LEU A C 1
ATOM 1496 O O . LEU A 1 185 ? 7.629 0.664 -4.594 1.00 56.31 185 LEU A O 1
ATOM 1500 N N . SER A 1 186 ? 5.424 0.263 -4.621 1.00 57.06 186 SER A N 1
ATOM 1501 C CA . SER A 1 186 ? 5.466 -0.509 -5.870 1.00 57.06 186 SER A CA 1
ATOM 1502 C C . SER A 1 186 ? 5.692 0.360 -7.111 1.00 57.06 186 SER A C 1
ATOM 1504 O O . SER A 1 186 ? 6.199 -0.134 -8.120 1.00 57.06 186 SER A O 1
ATOM 1506 N N . ASN A 1 187 ? 5.377 1.657 -7.031 1.00 58.25 187 ASN A N 1
ATOM 1507 C CA . ASN A 1 187 ? 5.300 2.548 -8.186 1.00 58.25 187 ASN A CA 1
ATOM 1508 C C . ASN A 1 187 ? 6.337 3.681 -8.173 1.00 58.25 187 ASN A C 1
ATOM 1510 O O . ASN A 1 187 ? 6.126 4.730 -8.784 1.00 58.25 187 ASN A O 1
ATOM 1514 N N . LEU A 1 188 ? 7.475 3.480 -7.500 1.00 70.56 188 LEU A N 1
ATOM 1515 C CA . LEU A 1 188 ? 8.541 4.477 -7.424 1.00 70.56 188 LEU A CA 1
ATOM 1516 C C . LEU A 1 188 ? 9.339 4.533 -8.739 1.00 70.56 188 LEU A C 1
ATOM 1518 O O . LEU A 1 188 ? 10.465 4.041 -8.848 1.00 70.56 188 LEU A O 1
ATOM 1522 N N . THR A 1 189 ? 8.708 5.107 -9.763 1.00 77.56 189 THR A N 1
ATOM 1523 C CA . THR A 1 189 ? 9.332 5.472 -11.035 1.00 77.56 189 THR A CA 1
ATOM 1524 C C . THR A 1 189 ? 9.787 6.921 -10.956 1.00 77.56 189 THR A C 1
ATOM 1526 O O . THR A 1 189 ? 8.976 7.817 -10.729 1.00 77.56 189 THR A O 1
ATOM 1529 N N . VAL A 1 190 ? 11.081 7.169 -11.151 1.00 82.81 190 VAL A N 1
ATOM 1530 C CA . VAL A 1 190 ? 11.659 8.518 -11.057 1.00 82.81 190 VAL A CA 1
ATOM 1531 C C . VAL A 1 190 ? 12.110 8.994 -12.432 1.00 82.81 190 VAL A C 1
ATOM 1533 O O . VAL A 1 190 ? 12.758 8.258 -13.176 1.00 82.81 190 VAL A O 1
ATOM 1536 N N . THR A 1 191 ? 11.776 10.243 -12.762 1.00 85.31 191 THR A N 1
ATOM 1537 C CA . THR A 1 191 ? 12.250 10.913 -13.979 1.00 85.31 191 THR A CA 1
ATOM 1538 C C . THR A 1 191 ? 13.220 12.027 -13.609 1.00 85.31 191 THR A C 1
ATOM 1540 O O . THR A 1 191 ? 12.901 12.879 -12.780 1.00 85.31 191 THR A O 1
ATOM 1543 N N . CYS A 1 192 ? 14.401 12.031 -14.222 1.00 83.00 192 CYS A N 1
ATOM 1544 C CA . CYS A 1 192 ? 15.428 13.047 -14.020 1.00 83.00 192 CYS A CA 1
ATOM 1545 C C . CYS A 1 192 ? 15.780 13.717 -15.352 1.00 83.00 192 CYS A C 1
ATOM 1547 O O . CYS A 1 192 ? 16.148 13.037 -16.312 1.00 83.00 192 CYS A O 1
ATOM 1549 N N . SER A 1 193 ? 15.712 15.049 -15.411 1.00 85.62 193 SER A N 1
ATOM 1550 C CA . SER A 1 193 ? 15.993 15.797 -16.642 1.00 85.62 193 SER A CA 1
ATOM 1551 C C . SER A 1 193 ? 16.724 17.107 -16.373 1.00 85.62 193 SER A C 1
ATOM 1553 O O . SER A 1 193 ? 16.358 17.825 -15.449 1.00 85.62 193 SER A O 1
ATOM 1555 N N . ASN A 1 194 ? 17.700 17.452 -17.219 1.00 76.38 194 ASN A N 1
ATOM 1556 C CA . ASN A 1 194 ? 18.443 18.724 -17.175 1.00 76.38 194 ASN A CA 1
ATOM 1557 C C . ASN A 1 194 ? 19.252 18.947 -15.879 1.00 76.38 194 ASN A C 1
ATOM 1559 O O . ASN A 1 194 ? 19.378 20.071 -15.396 1.00 76.38 194 ASN A O 1
ATOM 1563 N N . LEU A 1 195 ? 19.797 17.869 -15.307 1.00 75.56 195 LEU A N 1
ATOM 1564 C CA . LEU A 1 195 ? 20.715 17.908 -14.165 1.00 75.56 195 LEU A CA 1
ATOM 1565 C C . LEU A 1 195 ? 22.134 17.547 -14.619 1.00 75.56 195 LEU A C 1
ATOM 1567 O O . LEU A 1 195 ? 22.322 16.816 -15.584 1.00 75.56 195 LEU A O 1
ATOM 1571 N N . THR A 1 196 ? 23.154 17.989 -13.884 1.00 80.25 196 THR A N 1
ATOM 1572 C CA . THR A 1 196 ? 24.546 17.628 -14.201 1.00 80.25 196 THR A CA 1
ATOM 1573 C C . THR A 1 196 ? 24.817 16.141 -13.960 1.00 80.25 196 THR A C 1
ATOM 1575 O O . THR A 1 196 ? 25.376 15.464 -14.821 1.00 80.25 196 THR A O 1
ATOM 1578 N N . ALA A 1 197 ? 24.418 15.610 -12.803 1.00 84.06 197 ALA A N 1
ATOM 1579 C CA . ALA A 1 197 ? 24.616 14.207 -12.463 1.00 84.06 197 ALA A CA 1
ATOM 1580 C C . ALA A 1 197 ? 23.535 13.696 -11.509 1.00 84.06 197 ALA A C 1
ATOM 1582 O O . ALA A 1 197 ? 23.036 14.456 -10.679 1.00 84.06 197 ALA A O 1
ATOM 1583 N N . VAL A 1 198 ? 23.199 12.409 -11.612 1.00 87.19 198 VAL A N 1
ATOM 1584 C CA . VAL A 1 198 ? 22.193 11.757 -10.761 1.00 87.19 198 VAL A CA 1
ATOM 1585 C C . VAL A 1 198 ? 22.674 10.385 -10.303 1.00 87.19 198 VAL A C 1
ATOM 1587 O O . VAL A 1 198 ? 23.275 9.629 -11.066 1.00 87.19 198 VAL A O 1
ATOM 1590 N N . THR A 1 199 ? 22.379 10.065 -9.042 1.00 87.00 199 THR A N 1
ATOM 1591 C CA . THR A 1 199 ? 22.543 8.724 -8.473 1.00 87.00 199 THR A CA 1
ATOM 1592 C C . THR A 1 199 ? 21.183 8.195 -8.031 1.00 87.00 199 THR A C 1
ATOM 1594 O O . THR A 1 199 ? 20.489 8.857 -7.262 1.00 87.00 199 THR A O 1
ATOM 1597 N N . CYS A 1 200 ? 20.812 7.006 -8.504 1.00 84.25 200 CYS A N 1
ATOM 1598 C CA . CYS A 1 200 ? 19.546 6.348 -8.188 1.00 84.25 200 CYS A CA 1
ATOM 1599 C C . CYS A 1 200 ? 19.791 4.964 -7.585 1.00 84.25 200 CYS A C 1
ATOM 1601 O O . CYS A 1 200 ? 20.547 4.173 -8.152 1.00 84.25 200 CYS A O 1
ATOM 1603 N N . SER A 1 201 ? 19.123 4.645 -6.477 1.00 85.69 201 SER A N 1
ATOM 1604 C CA . SER A 1 201 ? 19.229 3.332 -5.837 1.00 85.69 201 SER A CA 1
ATOM 1605 C C . SER A 1 201 ? 17.904 2.860 -5.243 1.00 85.69 201 SER A C 1
ATOM 1607 O O . SER A 1 201 ? 17.133 3.664 -4.725 1.00 85.69 201 SER A O 1
ATOM 1609 N N . ASN A 1 202 ? 17.658 1.546 -5.302 1.00 79.25 202 ASN A N 1
ATOM 1610 C CA . ASN A 1 202 ? 16.484 0.877 -4.715 1.00 79.25 202 ASN A CA 1
ATOM 1611 C C . ASN A 1 202 ? 15.128 1.399 -5.237 1.00 79.25 202 ASN A C 1
ATOM 1613 O O . ASN A 1 202 ? 14.179 1.557 -4.471 1.00 79.25 202 ASN A O 1
ATOM 1617 N N . LEU A 1 203 ? 15.049 1.683 -6.539 1.00 79.69 203 LEU A N 1
ATOM 1618 C CA . LEU A 1 203 ? 13.829 2.139 -7.214 1.00 79.69 203 LEU A CA 1
ATOM 1619 C C . LEU A 1 203 ? 13.298 1.044 -8.145 1.00 79.69 203 LEU A C 1
ATOM 1621 O O . LEU A 1 203 ? 14.052 0.176 -8.588 1.00 79.69 203 LEU A O 1
ATOM 1625 N N . THR A 1 204 ? 12.019 1.106 -8.511 1.00 85.31 204 THR A N 1
ATOM 1626 C CA . THR A 1 204 ? 11.473 0.177 -9.509 1.00 85.31 204 THR A CA 1
ATOM 1627 C C . THR A 1 204 ? 12.059 0.490 -10.886 1.00 85.31 204 THR A C 1
ATOM 1629 O O . THR A 1 204 ? 12.674 -0.377 -11.512 1.00 85.31 204 THR A O 1
ATOM 1632 N N . ALA A 1 205 ? 11.933 1.740 -11.340 1.00 85.31 205 ALA A N 1
ATOM 1633 C CA . ALA A 1 205 ? 12.430 2.170 -12.642 1.00 85.31 205 ALA A CA 1
ATOM 1634 C C . ALA A 1 205 ? 12.894 3.632 -12.641 1.00 85.31 205 ALA A C 1
ATOM 1636 O O . ALA A 1 205 ? 12.378 4.462 -11.892 1.00 85.31 205 ALA A O 1
ATOM 1637 N N . VAL A 1 206 ? 13.854 3.961 -13.506 1.00 87.69 206 VAL A N 1
ATOM 1638 C CA . VAL A 1 206 ? 14.334 5.339 -13.689 1.00 87.69 206 VAL A CA 1
ATOM 1639 C C . VAL A 1 206 ? 14.408 5.706 -15.160 1.00 87.69 206 VAL A C 1
ATOM 1641 O O . VAL A 1 206 ? 14.889 4.925 -15.981 1.00 87.69 206 VAL A O 1
ATOM 1644 N N . THR A 1 207 ? 13.973 6.927 -15.468 1.00 89.56 207 THR A N 1
ATOM 1645 C CA . THR A 1 207 ? 14.156 7.556 -16.777 1.00 89.56 207 THR A CA 1
ATOM 1646 C C . THR A 1 207 ? 15.012 8.810 -16.640 1.00 89.56 207 THR A C 1
ATOM 1648 O O . THR A 1 207 ? 14.667 9.723 -15.893 1.00 89.56 207 THR A O 1
ATOM 1651 N N . CYS A 1 208 ? 16.120 8.874 -17.375 1.00 86.94 208 CYS A N 1
ATOM 1652 C CA . CYS A 1 208 ? 17.070 9.984 -17.342 1.00 86.94 208 CYS A CA 1
ATOM 1653 C C . CYS A 1 208 ? 17.273 10.588 -18.738 1.00 86.94 208 CYS A C 1
ATOM 1655 O O . CYS A 1 208 ? 17.525 9.859 -19.701 1.00 86.94 208 CYS A O 1
ATOM 1657 N N . SER A 1 209 ? 17.222 11.919 -18.855 1.00 89.50 209 SER A N 1
ATOM 1658 C CA . SER A 1 209 ? 17.435 12.614 -20.134 1.00 89.50 209 SER A CA 1
ATOM 1659 C C . SER A 1 209 ? 18.185 13.941 -20.008 1.00 89.50 209 SER A C 1
ATOM 1661 O O . SER A 1 209 ? 17.866 14.751 -19.137 1.00 89.50 209 SER A O 1
ATOM 1663 N N . ASN A 1 210 ? 19.123 14.220 -20.916 1.00 82.38 210 ASN A N 1
ATOM 1664 C CA . ASN A 1 210 ? 19.907 15.468 -20.936 1.00 82.38 210 ASN A CA 1
ATOM 1665 C C . ASN A 1 210 ? 20.724 15.680 -19.642 1.00 82.38 210 ASN A C 1
ATOM 1667 O O . ASN A 1 210 ? 20.598 16.713 -18.982 1.00 82.38 210 ASN A O 1
ATOM 1671 N N . LEU A 1 211 ? 21.525 14.683 -19.253 1.00 80.75 211 LEU A N 1
ATOM 1672 C CA . LEU A 1 211 ? 22.446 14.770 -18.111 1.00 80.75 211 LEU A CA 1
ATOM 1673 C C . LEU A 1 211 ? 23.883 14.491 -18.548 1.00 80.75 211 LEU A C 1
ATOM 1675 O O . LEU A 1 211 ? 24.119 13.850 -19.567 1.00 80.75 211 LEU A O 1
ATOM 1679 N N . THR A 1 212 ? 24.866 14.893 -17.749 1.00 85.62 212 THR A N 1
ATOM 1680 C CA . THR A 1 212 ? 26.254 14.496 -18.013 1.00 85.62 212 THR A CA 1
ATOM 1681 C C . THR A 1 212 ? 26.479 13.044 -17.591 1.00 85.62 212 THR A C 1
ATOM 1683 O O . THR A 1 212 ? 26.914 12.233 -18.406 1.00 85.62 212 THR A O 1
ATOM 1686 N N . THR A 1 213 ? 26.135 12.688 -16.348 1.00 85.69 213 THR A N 1
ATOM 1687 C CA . THR A 1 213 ? 26.450 11.361 -15.787 1.00 85.69 213 THR A CA 1
ATOM 1688 C C . THR A 1 213 ? 25.304 10.786 -14.957 1.00 85.69 213 THR A C 1
ATOM 1690 O O . THR A 1 213 ? 24.742 11.479 -14.111 1.00 85.69 213 THR A O 1
ATOM 1693 N N . VAL A 1 214 ? 24.992 9.500 -15.135 1.00 88.50 214 VAL A N 1
ATOM 1694 C CA . VAL A 1 214 ? 24.009 8.781 -14.306 1.00 88.50 214 VAL A CA 1
ATOM 1695 C C . VAL A 1 214 ? 24.596 7.497 -13.736 1.00 88.50 214 VAL A C 1
ATOM 1697 O O . VAL A 1 214 ? 25.182 6.697 -14.464 1.00 88.50 214 VAL A O 1
ATOM 1700 N N . THR A 1 215 ? 24.380 7.288 -12.439 1.00 90.12 215 THR A N 1
ATOM 1701 C CA . THR A 1 215 ? 24.730 6.055 -11.728 1.00 90.12 215 THR A CA 1
ATOM 1702 C C . THR A 1 215 ? 23.467 5.413 -11.164 1.00 90.12 215 THR A C 1
ATOM 1704 O O . THR A 1 215 ? 22.733 6.053 -10.410 1.00 90.12 215 THR A O 1
ATOM 1707 N N . CYS A 1 216 ? 23.205 4.150 -11.497 1.00 87.62 216 CYS A N 1
ATOM 1708 C CA . CYS A 1 216 ? 22.032 3.419 -11.012 1.00 87.62 216 CYS A CA 1
ATOM 1709 C C . CYS A 1 216 ? 22.408 2.056 -10.422 1.00 87.62 216 CYS A C 1
ATOM 1711 O O . CYS A 1 216 ? 23.170 1.313 -11.042 1.00 87.62 216 CYS A O 1
ATOM 1713 N N . SER A 1 217 ? 21.843 1.702 -9.263 1.00 89.19 217 SER A N 1
ATOM 1714 C CA . SER A 1 217 ? 22.075 0.395 -8.634 1.00 89.19 217 SER A CA 1
ATOM 1715 C C . SER A 1 217 ? 20.846 -0.205 -7.948 1.00 89.19 217 SER A C 1
ATOM 1717 O O . SER A 1 217 ? 20.105 0.495 -7.263 1.00 89.19 217 SER A O 1
ATOM 1719 N N . ASN A 1 218 ? 20.656 -1.522 -8.078 1.00 83.75 218 ASN A N 1
ATOM 1720 C CA . ASN A 1 218 ? 19.524 -2.262 -7.493 1.00 83.75 218 ASN A CA 1
ATOM 1721 C C . ASN A 1 218 ? 18.153 -1.765 -8.001 1.00 83.75 218 ASN A C 1
ATOM 1723 O O . ASN A 1 218 ? 17.266 -1.446 -7.208 1.00 83.75 218 ASN A O 1
ATOM 1727 N N . LEU A 1 219 ? 18.003 -1.643 -9.324 1.00 83.06 219 LEU A N 1
ATOM 1728 C CA . LEU A 1 219 ? 16.752 -1.239 -9.983 1.00 83.06 219 LEU A CA 1
ATOM 1729 C C . LEU A 1 219 ? 16.212 -2.378 -10.855 1.00 83.06 219 LEU A C 1
ATOM 1731 O O . LEU A 1 219 ? 16.964 -3.241 -11.303 1.00 83.06 219 LEU A O 1
ATOM 1735 N N . THR A 1 220 ? 14.918 -2.358 -11.179 1.00 87.31 220 THR A N 1
ATOM 1736 C CA . THR A 1 220 ? 14.398 -3.287 -12.198 1.00 87.31 220 THR A CA 1
ATOM 1737 C C . THR A 1 220 ? 14.831 -2.824 -13.588 1.00 87.31 220 THR A C 1
ATOM 1739 O O . THR A 1 220 ? 15.456 -3.588 -14.324 1.00 87.31 220 THR A O 1
ATOM 1742 N N . ALA A 1 221 ? 14.566 -1.559 -13.932 1.00 87.19 221 ALA A N 1
ATOM 1743 C CA . ALA A 1 221 ? 14.847 -1.025 -15.263 1.00 87.19 221 ALA A CA 1
ATOM 1744 C C . ALA A 1 221 ? 15.394 0.411 -15.249 1.00 87.19 221 ALA A C 1
ATOM 1746 O O . ALA A 1 221 ? 14.975 1.243 -14.444 1.00 87.19 221 ALA A O 1
ATOM 1747 N N . VAL A 1 222 ? 16.293 0.723 -16.185 1.00 89.31 222 VAL A N 1
ATOM 1748 C CA . VAL A 1 222 ? 16.780 2.092 -16.433 1.00 89.31 222 VAL A CA 1
ATOM 1749 C C . VAL A 1 222 ? 16.687 2.432 -17.911 1.00 89.31 222 VAL A C 1
ATOM 1751 O O . VAL A 1 222 ? 17.123 1.654 -18.761 1.00 89.31 222 VAL A O 1
ATOM 1754 N N . THR A 1 223 ? 16.159 3.619 -18.203 1.00 91.56 223 THR A N 1
ATOM 1755 C CA . THR A 1 223 ? 16.136 4.206 -19.545 1.00 91.56 223 THR A CA 1
ATOM 1756 C C . THR A 1 223 ? 16.894 5.529 -19.543 1.00 91.56 223 THR A C 1
ATOM 1758 O O . THR A 1 223 ? 16.535 6.447 -18.809 1.00 91.56 223 THR A O 1
ATOM 1761 N N . CYS A 1 224 ? 17.926 5.652 -20.376 1.00 89.19 224 CYS A N 1
ATOM 1762 C CA . CYS A 1 224 ? 18.753 6.856 -20.476 1.00 89.19 224 CYS A CA 1
ATOM 1763 C C . CYS A 1 224 ? 18.837 7.365 -21.922 1.00 89.19 224 CYS A C 1
ATOM 1765 O O . CYS A 1 224 ? 19.050 6.578 -22.848 1.00 89.19 224 CYS A O 1
ATOM 1767 N N . SER A 1 225 ? 18.723 8.682 -22.124 1.00 90.88 225 SER A N 1
ATOM 1768 C CA . SER A 1 225 ? 18.854 9.298 -23.455 1.00 90.88 225 SER A CA 1
ATOM 1769 C C . SER A 1 225 ? 19.558 10.656 -23.453 1.00 90.88 225 SER A C 1
ATOM 1771 O O . SER A 1 225 ? 19.269 11.501 -22.612 1.00 90.88 225 SER A O 1
ATOM 1773 N N . ASN A 1 226 ? 20.446 10.897 -24.423 1.00 84.62 226 ASN A N 1
ATOM 1774 C CA . ASN A 1 226 ? 21.203 12.155 -24.556 1.00 84.62 226 ASN A CA 1
ATOM 1775 C C . ASN A 1 226 ? 22.086 12.448 -23.326 1.00 84.62 226 ASN A C 1
ATOM 1777 O O . ASN A 1 226 ? 21.974 13.509 -22.707 1.00 84.62 226 ASN A O 1
ATOM 1781 N N . LEU A 1 227 ? 22.917 11.478 -22.929 1.00 84.06 227 LEU A N 1
ATOM 1782 C CA . LEU A 1 227 ? 23.840 11.608 -21.792 1.00 84.06 227 LEU A CA 1
ATOM 1783 C C . LEU A 1 227 ? 25.300 11.476 -22.232 1.00 84.06 227 LEU A C 1
ATOM 1785 O O . LEU A 1 227 ? 25.596 10.846 -23.240 1.00 84.06 227 LEU A O 1
ATOM 1789 N N . THR A 1 228 ? 26.247 11.977 -21.440 1.00 87.81 228 THR A N 1
ATOM 1790 C CA . THR A 1 228 ? 27.666 11.667 -21.688 1.00 87.81 228 THR A CA 1
ATOM 1791 C C . THR A 1 228 ? 27.997 10.247 -21.225 1.00 87.81 228 THR A C 1
ATOM 1793 O O . THR A 1 228 ? 28.560 9.467 -21.994 1.00 87.81 228 THR A O 1
ATOM 1796 N N . ALA A 1 229 ? 27.643 9.882 -19.989 1.00 87.94 229 ALA A N 1
ATOM 1797 C CA . ALA A 1 229 ? 28.003 8.589 -19.408 1.00 87.94 229 ALA A CA 1
ATOM 1798 C C . ALA A 1 229 ? 26.909 7.978 -18.516 1.00 87.94 229 ALA A C 1
ATOM 1800 O O . ALA A 1 229 ? 26.261 8.677 -17.736 1.00 87.94 229 ALA A O 1
ATOM 1801 N N . VAL A 1 230 ? 26.754 6.652 -18.570 1.00 90.12 230 VAL A N 1
ATOM 1802 C CA . VAL A 1 230 ? 25.882 5.880 -17.666 1.00 90.12 230 VAL A CA 1
ATOM 1803 C C . VAL A 1 230 ? 26.644 4.716 -17.048 1.00 90.12 230 VAL A C 1
ATOM 1805 O O . VAL A 1 230 ? 27.331 3.975 -17.748 1.00 90.12 230 VAL A O 1
ATOM 1808 N N . THR A 1 231 ? 26.490 4.538 -15.738 1.00 92.31 231 THR A N 1
ATOM 1809 C CA . THR A 1 231 ? 26.970 3.370 -14.992 1.00 92.31 231 THR A CA 1
ATOM 1810 C C . THR A 1 231 ? 25.796 2.670 -14.311 1.00 92.31 231 THR A C 1
ATOM 1812 O O . THR A 1 231 ? 25.064 3.292 -13.540 1.00 92.31 231 THR A O 1
ATOM 1815 N N . CYS A 1 232 ? 25.608 1.376 -14.571 1.00 89.75 232 CYS A N 1
ATOM 1816 C CA . CYS A 1 232 ? 24.528 0.582 -13.978 1.00 89.75 232 CYS A CA 1
ATOM 1817 C C . CYS A 1 232 ? 25.037 -0.732 -13.370 1.00 89.75 232 CYS A C 1
ATOM 1819 O O . CYS A 1 232 ? 25.846 -1.431 -13.987 1.00 89.75 232 CYS A O 1
ATOM 1821 N N . SER A 1 233 ? 24.542 -1.099 -12.183 1.00 91.12 233 SER A N 1
ATOM 1822 C CA . SER A 1 233 ? 24.893 -2.369 -11.532 1.00 91.12 233 SER A CA 1
ATOM 1823 C C . SER A 1 233 ? 23.742 -3.044 -10.784 1.00 91.12 233 SER A C 1
ATOM 1825 O O . SER A 1 233 ? 22.998 -2.391 -10.058 1.00 91.12 233 SER A O 1
ATOM 1827 N N . ASN A 1 234 ? 23.629 -4.370 -10.907 1.00 86.38 234 ASN A N 1
ATOM 1828 C CA . ASN A 1 234 ? 22.570 -5.178 -10.279 1.00 86.38 234 ASN A CA 1
ATOM 1829 C C . ASN A 1 234 ? 21.157 -4.775 -10.751 1.00 86.38 234 ASN A C 1
ATOM 1831 O O . ASN A 1 234 ? 20.296 -4.430 -9.939 1.00 86.38 234 ASN A O 1
ATOM 1835 N N . LEU A 1 235 ? 20.938 -4.754 -12.071 1.00 86.31 235 LEU A N 1
ATOM 1836 C CA . LEU A 1 235 ? 19.644 -4.412 -12.681 1.00 86.31 235 LEU A CA 1
ATOM 1837 C C . LEU A 1 235 ? 19.080 -5.575 -13.499 1.00 86.31 235 LEU A C 1
ATOM 1839 O O . LEU A 1 235 ? 19.822 -6.435 -13.962 1.00 86.31 235 LEU A O 1
ATOM 1843 N N . THR A 1 236 ? 17.772 -5.576 -13.762 1.00 88.56 236 THR A N 1
ATOM 1844 C CA . THR A 1 236 ? 17.212 -6.524 -14.743 1.00 88.56 236 THR A CA 1
ATOM 1845 C C . THR A 1 236 ? 17.489 -6.047 -16.172 1.00 88.56 236 THR A C 1
ATOM 1847 O O . THR A 1 236 ? 18.022 -6.803 -16.987 1.00 88.56 236 THR A O 1
ATOM 1850 N N . ALA A 1 237 ? 17.184 -4.783 -16.482 1.00 88.38 237 ALA A N 1
ATOM 1851 C CA . ALA A 1 237 ? 17.310 -4.245 -17.838 1.00 88.38 237 ALA A CA 1
ATOM 1852 C C . ALA A 1 237 ? 17.839 -2.802 -17.884 1.00 88.38 237 ALA A C 1
ATOM 1854 O O . ALA A 1 237 ? 17.464 -1.960 -17.068 1.00 88.38 237 ALA A O 1
ATOM 1855 N N . VAL A 1 238 ? 18.664 -2.495 -18.888 1.00 90.56 238 VAL A N 1
ATOM 1856 C CA . VAL A 1 238 ? 19.092 -1.124 -19.218 1.00 90.56 238 VAL A CA 1
ATOM 1857 C C . VAL A 1 238 ? 18.860 -0.845 -20.695 1.00 90.56 238 VAL A C 1
ATOM 1859 O O . VAL A 1 238 ? 19.268 -1.629 -21.551 1.00 90.56 238 VAL A O 1
ATOM 1862 N N . THR A 1 239 ? 18.254 0.304 -20.987 1.00 92.50 239 THR A N 1
ATOM 1863 C CA . THR A 1 239 ? 18.097 0.845 -22.340 1.00 92.50 239 THR A CA 1
ATOM 1864 C C . THR A 1 239 ? 18.772 2.211 -22.427 1.00 92.50 239 THR A C 1
ATOM 1866 O O . THR A 1 239 ? 18.453 3.112 -21.652 1.00 92.50 239 THR A O 1
ATOM 1869 N N . CYS A 1 240 ? 19.715 2.384 -23.352 1.00 90.06 240 CYS A N 1
ATOM 1870 C CA . CYS A 1 240 ? 20.475 3.626 -23.520 1.00 90.06 240 CYS A CA 1
ATOM 1871 C C . CYS A 1 240 ? 20.512 4.076 -24.986 1.00 90.06 240 CYS A C 1
ATOM 1873 O O . CYS A 1 240 ? 20.770 3.267 -25.877 1.00 90.06 240 CYS A O 1
ATOM 1875 N N . SER A 1 241 ? 20.311 5.372 -25.247 1.00 91.44 241 SER A N 1
ATOM 1876 C CA . SER A 1 241 ? 20.364 5.924 -26.611 1.00 91.44 241 SER A CA 1
ATOM 1877 C C . SER A 1 241 ? 21.000 7.312 -26.702 1.00 91.44 241 SER A C 1
ATOM 1879 O O . SER A 1 241 ? 20.694 8.184 -25.896 1.00 91.44 241 SER A O 1
ATOM 1881 N N . ASN A 1 242 ? 21.849 7.543 -27.708 1.00 86.38 242 ASN A N 1
ATOM 1882 C CA . ASN A 1 242 ? 22.567 8.813 -27.912 1.00 86.38 242 ASN A CA 1
ATOM 1883 C C . ASN A 1 242 ? 23.501 9.159 -26.733 1.00 86.38 242 ASN A C 1
ATOM 1885 O O . ASN A 1 242 ? 23.357 10.210 -26.104 1.00 86.38 242 ASN A O 1
ATOM 1889 N N . LEU A 1 243 ? 24.416 8.244 -26.388 1.00 85.69 243 LEU A N 1
ATOM 1890 C CA . LEU A 1 243 ? 25.385 8.431 -25.296 1.00 85.69 243 LEU A CA 1
ATOM 1891 C C . LEU A 1 243 ? 26.832 8.321 -25.770 1.00 85.69 243 LEU A C 1
ATOM 1893 O O . LEU A 1 243 ? 27.123 7.614 -26.725 1.00 85.69 243 LEU A O 1
ATOM 1897 N N . THR A 1 244 ? 27.779 8.917 -25.047 1.00 88.44 244 THR A N 1
ATOM 1898 C CA . THR A 1 244 ? 29.199 8.630 -25.310 1.00 88.44 244 THR A CA 1
ATOM 1899 C C . THR A 1 244 ? 29.579 7.253 -24.764 1.00 88.44 244 THR A C 1
ATOM 1901 O O . THR A 1 244 ? 30.089 6.422 -25.515 1.00 88.44 244 THR A O 1
ATOM 1904 N N . THR A 1 245 ? 29.299 6.979 -23.484 1.00 88.50 245 THR A N 1
ATOM 1905 C CA . THR A 1 245 ? 29.781 5.762 -22.805 1.00 88.50 245 THR A CA 1
ATOM 1906 C C . THR A 1 245 ? 28.715 5.109 -21.921 1.00 88.50 245 THR A C 1
ATOM 1908 O O . THR A 1 245 ? 28.056 5.784 -21.132 1.00 88.50 245 THR A O 1
ATOM 1911 N N . VAL A 1 246 ? 28.596 3.780 -21.980 1.00 90.69 246 VAL A N 1
ATOM 1912 C CA . VAL A 1 246 ? 27.794 2.978 -21.036 1.00 90.69 246 VAL A CA 1
ATOM 1913 C C . VAL A 1 246 ? 28.649 1.891 -20.398 1.00 90.69 246 VAL A C 1
ATOM 1915 O O . VAL A 1 246 ? 29.304 1.122 -21.100 1.00 90.69 246 VAL A O 1
ATOM 1918 N N . THR A 1 247 ? 28.583 1.797 -19.072 1.00 93.12 247 THR A N 1
ATOM 1919 C CA . THR A 1 247 ? 29.196 0.733 -18.273 1.00 93.12 247 THR A CA 1
ATOM 1920 C C . THR A 1 247 ? 28.109 -0.015 -17.507 1.00 93.12 247 THR A C 1
ATOM 1922 O O . THR A 1 247 ? 27.362 0.590 -16.738 1.00 93.12 247 THR A O 1
ATOM 1925 N N . CYS A 1 248 ? 27.996 -1.330 -17.692 1.00 90.50 248 CYS A N 1
ATOM 1926 C CA . CYS A 1 248 ? 26.985 -2.157 -17.021 1.00 90.50 248 CYS A CA 1
ATOM 1927 C C . CYS A 1 248 ? 27.596 -3.429 -16.421 1.00 90.50 248 CYS A C 1
ATOM 1929 O O . CYS A 1 248 ? 28.426 -4.074 -17.060 1.00 90.50 248 CYS A O 1
ATOM 1931 N N . SER A 1 249 ? 27.176 -3.812 -15.210 1.00 91.69 249 SER A N 1
ATOM 1932 C CA . SER A 1 249 ? 27.668 -5.032 -14.548 1.00 91.69 249 SER A CA 1
ATOM 1933 C C . SER A 1 249 ? 26.610 -5.761 -13.718 1.00 91.69 249 SER A C 1
ATOM 1935 O O . SER A 1 249 ? 25.891 -5.124 -12.953 1.00 91.69 249 SER A O 1
ATOM 1937 N N . ASN A 1 250 ? 26.545 -7.092 -13.817 1.00 87.44 250 ASN A N 1
ATOM 1938 C CA . ASN A 1 250 ? 25.546 -7.935 -13.134 1.00 87.44 250 ASN A CA 1
ATOM 1939 C C . ASN A 1 250 ? 24.103 -7.603 -13.563 1.00 87.44 250 ASN A C 1
ATOM 1941 O O . ASN A 1 250 ? 23.272 -7.224 -12.736 1.00 87.44 250 ASN A O 1
ATOM 1945 N N . LEU A 1 251 ? 23.820 -7.676 -14.869 1.00 87.19 251 LEU A N 1
ATOM 1946 C CA . LEU A 1 251 ? 22.485 -7.411 -15.421 1.00 87.19 251 LEU A CA 1
ATOM 1947 C C . LEU A 1 251 ? 21.920 -8.617 -16.170 1.00 87.19 251 LEU A C 1
ATOM 1949 O O . LEU A 1 251 ? 22.663 -9.468 -16.644 1.00 87.19 251 LEU A O 1
ATOM 1953 N N . THR A 1 252 ? 20.604 -8.672 -16.366 1.00 89.19 252 THR A N 1
ATOM 1954 C CA . THR A 1 252 ? 20.037 -9.638 -17.319 1.00 89.19 252 THR A CA 1
ATOM 1955 C C . THR A 1 252 ? 20.237 -9.150 -18.754 1.00 89.19 252 THR A C 1
ATOM 1957 O O . THR A 1 252 ? 20.809 -9.866 -19.573 1.00 89.19 252 THR A O 1
ATOM 1960 N N . THR A 1 253 ? 19.817 -7.920 -19.071 1.00 88.38 253 THR A N 1
ATOM 1961 C CA . THR A 1 253 ? 19.824 -7.407 -20.454 1.00 88.38 253 THR A CA 1
ATOM 1962 C C . THR A 1 253 ? 20.290 -5.956 -20.571 1.00 88.38 253 THR A C 1
ATOM 1964 O O . THR A 1 253 ? 19.946 -5.108 -19.746 1.00 88.38 253 THR A O 1
ATOM 1967 N N . VAL A 1 254 ? 21.048 -5.653 -21.628 1.00 90.56 254 VAL A N 1
ATOM 1968 C CA . VAL A 1 254 ? 21.418 -4.280 -22.020 1.00 90.56 254 VAL A CA 1
ATOM 1969 C C . VAL A 1 254 ? 21.094 -4.058 -23.491 1.00 90.56 254 VAL A C 1
ATOM 1971 O O . VAL A 1 254 ? 21.501 -4.847 -24.344 1.00 90.56 254 VAL A O 1
ATOM 1974 N N . THR A 1 255 ? 20.402 -2.959 -23.780 1.00 92.94 255 THR A N 1
ATOM 1975 C CA . THR A 1 255 ? 20.116 -2.484 -25.136 1.00 92.94 255 THR A CA 1
ATOM 1976 C C . THR A 1 255 ? 20.683 -1.081 -25.322 1.00 92.94 255 THR A C 1
ATOM 1978 O O . THR A 1 255 ? 20.303 -0.158 -24.602 1.00 92.94 255 THR A O 1
ATOM 1981 N N . CYS A 1 256 ? 21.576 -0.906 -26.296 1.00 90.44 256 CYS A N 1
ATOM 1982 C CA . CYS A 1 256 ? 22.229 0.375 -26.574 1.00 90.44 256 CYS A CA 1
ATOM 1983 C C . CYS A 1 256 ? 22.160 0.742 -28.064 1.00 90.44 256 CYS A C 1
ATOM 1985 O O . CYS A 1 256 ? 22.408 -0.103 -28.928 1.00 90.44 256 CYS A O 1
ATOM 1987 N N . SER A 1 257 ? 21.885 2.011 -28.380 1.00 91.56 257 SER A N 1
ATOM 1988 C CA . SER A 1 257 ? 21.850 2.501 -29.769 1.00 91.56 257 SER A CA 1
ATOM 1989 C C . SER A 1 257 ? 22.404 3.915 -29.947 1.00 91.56 257 SER A C 1
ATOM 1991 O O . SER A 1 257 ? 21.985 4.821 -29.226 1.00 91.56 257 SER A O 1
ATOM 1993 N N . ASN A 1 258 ? 23.249 4.136 -30.959 1.00 87.44 258 ASN A N 1
ATOM 1994 C CA . ASN A 1 258 ? 23.907 5.424 -31.240 1.00 87.44 258 ASN A CA 1
ATOM 1995 C C . ASN A 1 258 ? 24.862 5.848 -30.108 1.00 87.44 258 ASN A C 1
ATOM 1997 O O . ASN A 1 258 ? 24.657 6.883 -29.469 1.00 87.44 258 ASN A O 1
ATOM 2001 N N . LEU A 1 259 ? 25.863 5.013 -29.802 1.00 86.62 259 LEU A N 1
ATOM 2002 C CA . LEU A 1 259 ? 26.861 5.312 -28.764 1.00 86.62 259 LEU A CA 1
ATOM 2003 C C . LEU A 1 259 ? 28.294 5.267 -29.285 1.00 86.62 259 LEU A C 1
ATOM 2005 O O . LEU A 1 259 ? 28.585 4.602 -30.270 1.00 86.62 259 LEU A O 1
ATOM 2009 N N . THR A 1 260 ? 29.232 5.891 -28.575 1.00 89.00 260 THR A N 1
ATOM 2010 C CA . THR A 1 260 ? 30.656 5.671 -28.868 1.00 89.00 260 THR A CA 1
ATOM 2011 C C . THR A 1 260 ? 31.118 4.325 -28.308 1.00 89.00 260 THR A C 1
ATOM 2013 O O . THR A 1 260 ? 31.620 3.491 -29.061 1.00 89.00 260 THR A O 1
ATOM 2016 N N . THR A 1 261 ? 30.913 4.078 -27.010 1.00 88.19 261 THR A N 1
ATOM 2017 C CA . THR A 1 261 ? 31.494 2.917 -26.315 1.00 88.19 261 THR A CA 1
ATOM 2018 C C . THR A 1 261 ? 30.512 2.250 -25.351 1.00 88.19 261 THR A C 1
ATOM 2020 O O . THR A 1 261 ? 29.886 2.916 -24.528 1.00 88.19 261 THR A O 1
ATOM 2023 N N . VAL A 1 262 ? 30.443 0.916 -25.374 1.00 90.25 262 VAL A N 1
ATOM 2024 C CA . VAL A 1 262 ? 29.744 0.104 -24.358 1.00 90.25 262 VAL A CA 1
ATOM 2025 C C . VAL A 1 262 ? 30.713 -0.882 -23.718 1.00 90.25 262 VAL A C 1
ATOM 2027 O O . VAL A 1 262 ? 31.416 -1.608 -24.416 1.00 90.25 262 VAL A O 1
ATOM 2030 N N . THR A 1 263 ? 30.730 -0.924 -22.388 1.00 92.94 263 THR A N 1
ATOM 2031 C CA . THR A 1 263 ? 31.453 -1.920 -21.587 1.00 92.94 263 THR A CA 1
ATOM 2032 C C . THR A 1 263 ? 30.464 -2.684 -20.712 1.00 92.94 263 THR A C 1
ATOM 2034 O O . THR A 1 263 ? 29.729 -2.078 -19.934 1.00 92.94 263 THR A O 1
ATOM 2037 N N . CYS A 1 264 ? 30.417 -4.009 -20.831 1.00 90.25 264 CYS A N 1
ATOM 2038 C CA . CYS A 1 264 ? 29.480 -4.855 -20.084 1.00 90.25 264 CYS A CA 1
ATOM 2039 C C . CYS A 1 264 ? 30.168 -6.089 -19.486 1.00 90.25 264 CYS A C 1
ATOM 2041 O O . CYS A 1 264 ? 30.977 -6.725 -20.160 1.00 90.25 264 CYS A O 1
ATOM 2043 N N . SER A 1 265 ? 29.825 -6.463 -18.250 1.00 91.31 265 SER A N 1
ATOM 2044 C CA . SER A 1 265 ? 30.357 -7.677 -17.612 1.00 91.31 265 SER A CA 1
ATOM 2045 C C . SER A 1 265 ? 29.346 -8.426 -16.741 1.00 91.31 265 SER A C 1
ATOM 2047 O O . SER A 1 265 ? 28.586 -7.814 -15.994 1.00 91.31 265 SER A O 1
ATOM 2049 N N . ASN A 1 266 ? 29.368 -9.762 -16.786 1.00 87.62 266 ASN A N 1
ATOM 2050 C CA . ASN A 1 266 ? 28.454 -10.641 -16.035 1.00 87.62 266 ASN A CA 1
ATOM 2051 C C . ASN A 1 266 ? 26.977 -10.415 -16.411 1.00 87.62 266 ASN A C 1
ATOM 2053 O O . ASN A 1 266 ? 26.154 -10.072 -15.559 1.00 87.62 266 ASN A O 1
ATOM 2057 N N . LEU A 1 267 ? 26.652 -10.542 -17.702 1.00 87.19 267 LEU A N 1
ATOM 2058 C CA . LEU A 1 267 ? 25.298 -10.324 -18.225 1.00 87.19 267 LEU A CA 1
ATOM 2059 C C . LEU A 1 267 ? 24.714 -11.578 -18.880 1.00 87.19 267 LEU A C 1
ATOM 2061 O O . LEU A 1 267 ? 25.450 -12.429 -19.367 1.00 87.19 267 LEU A O 1
ATOM 2065 N N . THR A 1 268 ? 23.387 -11.675 -18.985 1.00 89.12 268 THR A N 1
ATOM 2066 C CA . THR A 1 268 ? 22.788 -12.692 -19.866 1.00 89.12 268 THR A CA 1
ATOM 2067 C C . THR A 1 268 ? 22.936 -12.274 -21.329 1.00 89.12 268 THR A C 1
ATOM 2069 O O . THR A 1 268 ? 23.518 -13.016 -22.119 1.00 89.12 268 THR A O 1
ATOM 2072 N N . ALA A 1 269 ? 22.475 -11.077 -21.706 1.00 88.50 269 ALA A N 1
ATOM 2073 C CA . ALA A 1 269 ? 22.513 -10.633 -23.100 1.00 88.50 269 ALA A CA 1
ATOM 2074 C C . ALA A 1 269 ? 22.810 -9.136 -23.284 1.00 88.50 269 ALA A C 1
ATOM 2076 O O . ALA A 1 269 ? 22.355 -8.293 -22.510 1.00 88.50 269 ALA A O 1
ATOM 2077 N N . VAL A 1 270 ? 23.520 -8.804 -24.367 1.00 90.25 270 VAL A N 1
ATOM 2078 C CA . VAL A 1 270 ? 23.740 -7.423 -24.833 1.00 90.25 270 VAL A CA 1
ATOM 2079 C C . VAL A 1 270 ? 23.303 -7.289 -26.286 1.00 90.25 270 VAL A C 1
ATOM 2081 O O . VAL A 1 270 ? 23.714 -8.081 -27.133 1.00 90.25 270 VAL A O 1
ATOM 2084 N N . THR A 1 271 ? 22.513 -6.258 -26.577 1.00 92.44 271 THR A N 1
ATOM 2085 C CA . THR A 1 271 ? 22.135 -5.849 -27.935 1.00 92.44 271 THR A CA 1
ATOM 2086 C C . THR A 1 271 ? 22.625 -4.428 -28.196 1.00 92.44 271 THR A C 1
ATOM 2088 O O . THR A 1 271 ? 22.296 -3.508 -27.448 1.00 92.44 271 THR A O 1
ATOM 2091 N N . CYS A 1 272 ? 23.428 -4.230 -29.240 1.00 90.00 272 CYS A N 1
ATOM 2092 C CA . CYS A 1 272 ? 24.008 -2.929 -29.586 1.00 90.00 272 CYS A CA 1
ATOM 2093 C C . CYS A 1 272 ? 23.855 -2.613 -31.081 1.00 90.00 272 CYS A C 1
ATOM 2095 O O . CYS A 1 272 ? 24.042 -3.488 -31.929 1.00 90.00 272 CYS A O 1
ATOM 2097 N N . SER A 1 273 ? 23.548 -1.357 -31.422 1.00 91.12 273 SER A N 1
ATOM 2098 C CA . SER A 1 273 ? 23.431 -0.911 -32.822 1.00 91.12 273 SER A CA 1
ATOM 2099 C C . SER A 1 273 ? 23.937 0.512 -33.062 1.00 91.12 273 SER A C 1
ATOM 2101 O O . SER A 1 273 ? 23.610 1.418 -32.299 1.00 91.12 273 SER A O 1
ATOM 2103 N N . ASN A 1 274 ? 24.691 0.729 -34.144 1.00 86.94 274 ASN A N 1
ATOM 2104 C CA . ASN A 1 274 ? 25.289 2.028 -34.499 1.00 86.94 274 ASN A CA 1
ATOM 2105 C C . ASN A 1 274 ? 26.278 2.530 -33.428 1.00 86.94 274 ASN A C 1
ATOM 2107 O O . ASN A 1 274 ? 26.072 3.588 -32.828 1.00 86.94 274 ASN A O 1
ATOM 2111 N N . LEU A 1 275 ? 27.315 1.737 -33.131 1.00 85.81 275 LEU A N 1
ATOM 2112 C CA . LEU A 1 275 ? 28.336 2.087 -32.133 1.00 85.81 275 LEU A CA 1
ATOM 2113 C C . LEU A 1 275 ? 29.749 2.139 -32.718 1.00 85.81 275 LEU A C 1
ATOM 2115 O O . LEU A 1 275 ? 30.032 1.508 -33.729 1.00 85.81 275 LEU A O 1
ATOM 2119 N N . THR A 1 276 ? 30.682 2.811 -32.044 1.00 88.50 276 THR A N 1
ATOM 2120 C CA . THR A 1 276 ? 32.105 2.657 -32.388 1.00 88.50 276 THR A CA 1
ATOM 2121 C C . THR A 1 276 ? 32.647 1.344 -31.822 1.00 88.50 276 THR A C 1
ATOM 2123 O O . THR A 1 276 ? 33.117 0.501 -32.585 1.00 88.50 276 THR A O 1
ATOM 2126 N N . THR A 1 277 ? 32.541 1.128 -30.508 1.00 88.12 277 THR A N 1
ATOM 2127 C CA . THR A 1 277 ? 33.194 -0.008 -29.836 1.00 88.12 277 THR A CA 1
ATOM 2128 C C . THR A 1 277 ? 32.307 -0.665 -28.779 1.00 88.12 277 THR A C 1
ATOM 2130 O O . THR A 1 277 ? 31.704 0.015 -27.948 1.00 88.12 277 THR A O 1
ATOM 2133 N N . VAL A 1 278 ? 32.288 -2.000 -28.748 1.00 89.31 278 VAL A N 1
ATOM 2134 C CA . VAL A 1 278 ? 31.687 -2.796 -27.663 1.00 89.31 278 VAL A CA 1
ATOM 2135 C C . VAL A 1 278 ? 32.737 -3.707 -27.037 1.00 89.31 278 VAL A C 1
ATOM 2137 O O . VAL A 1 278 ? 33.401 -4.464 -27.743 1.00 89.31 278 VAL A O 1
ATOM 2140 N N . THR A 1 279 ? 32.838 -3.671 -25.711 1.00 92.00 279 THR A N 1
ATOM 2141 C CA . THR A 1 279 ? 33.659 -4.578 -24.903 1.00 92.00 279 THR A CA 1
ATOM 2142 C C . THR A 1 279 ? 32.758 -5.359 -23.952 1.00 92.00 279 THR A C 1
ATOM 2144 O O . THR A 1 279 ? 32.034 -4.763 -23.156 1.00 92.00 279 THR A O 1
ATOM 2147 N N . CYS A 1 280 ? 32.776 -6.689 -24.019 1.00 89.50 280 CYS A N 1
ATOM 2148 C CA . CYS A 1 280 ? 31.923 -7.548 -23.190 1.00 89.50 280 CYS A CA 1
ATOM 2149 C C . CYS A 1 280 ? 32.696 -8.727 -22.588 1.00 89.50 280 CYS A C 1
ATOM 2151 O O . CYS A 1 280 ? 33.522 -9.331 -23.271 1.00 89.50 280 CYS A O 1
ATOM 2153 N N . SER A 1 281 ? 32.407 -9.098 -21.338 1.00 90.75 281 SER A N 1
ATOM 2154 C CA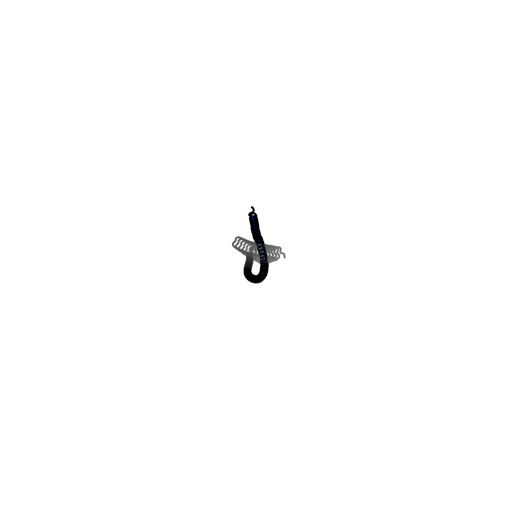 . SER A 1 281 ? 33.004 -10.287 -20.711 1.00 90.75 281 SER A CA 1
ATOM 2155 C C . SER A 1 281 ? 32.058 -11.058 -19.790 1.00 90.75 281 SER A C 1
ATOM 2157 O O . SER A 1 281 ? 31.279 -10.463 -19.050 1.00 90.75 281 SER A O 1
ATOM 2159 N N . ASN A 1 282 ? 32.155 -12.392 -19.788 1.00 86.88 282 ASN A N 1
ATOM 2160 C CA . ASN A 1 282 ? 31.316 -13.293 -18.979 1.00 86.88 282 ASN A CA 1
ATOM 2161 C C . ASN A 1 282 ? 29.816 -13.157 -19.306 1.00 86.88 282 ASN A C 1
ATOM 2163 O O . ASN A 1 282 ? 29.006 -12.836 -18.432 1.00 86.88 282 ASN A O 1
ATOM 2167 N N . LEU A 1 283 ? 29.455 -13.334 -20.580 1.00 86.44 283 LEU A N 1
ATOM 2168 C CA . LEU A 1 283 ? 28.083 -13.170 -21.073 1.00 86.44 283 LEU A CA 1
ATOM 2169 C C . LEU A 1 283 ? 27.520 -14.460 -21.676 1.00 86.44 283 LEU A C 1
ATOM 2171 O O . LEU A 1 283 ? 28.269 -15.293 -22.172 1.00 86.44 283 LEU A O 1
ATOM 2175 N N . THR A 1 284 ? 26.195 -14.619 -21.724 1.00 88.25 284 THR A N 1
ATOM 2176 C CA . THR A 1 284 ? 25.608 -15.692 -22.547 1.00 88.25 284 THR A CA 1
ATOM 2177 C C . THR A 1 284 ? 25.644 -15.308 -24.025 1.00 88.25 284 THR A C 1
ATOM 2179 O O . THR A 1 284 ? 26.198 -16.048 -24.835 1.00 88.25 284 THR A O 1
ATOM 2182 N N . ALA A 1 285 ? 25.115 -14.138 -24.393 1.00 88.12 285 ALA A N 1
ATOM 2183 C CA . ALA A 1 285 ? 25.022 -13.729 -25.795 1.00 88.12 285 ALA A CA 1
ATOM 2184 C C . ALA A 1 285 ? 25.308 -12.238 -26.034 1.00 88.12 285 ALA A C 1
ATOM 2186 O O . ALA A 1 285 ? 24.911 -11.376 -25.249 1.00 88.12 285 ALA A O 1
ATOM 2187 N N . VAL A 1 286 ? 25.933 -11.926 -27.170 1.00 88.88 286 VAL A N 1
ATOM 2188 C CA . VAL A 1 286 ? 26.077 -10.553 -27.686 1.00 88.88 286 VAL A CA 1
ATOM 2189 C C . VAL A 1 286 ? 25.538 -10.483 -29.108 1.00 88.88 286 VAL A C 1
ATOM 2191 O O . VAL A 1 286 ? 25.935 -11.276 -29.959 1.00 88.88 286 VAL A O 1
ATOM 2194 N N . THR A 1 287 ? 24.663 -9.513 -29.367 1.00 91.19 287 THR A N 1
ATOM 2195 C CA . THR A 1 287 ? 24.159 -9.173 -30.703 1.00 91.19 287 THR A CA 1
ATOM 2196 C C . THR A 1 287 ? 24.554 -7.742 -31.050 1.00 91.19 287 THR A C 1
ATOM 2198 O O . THR A 1 287 ? 24.218 -6.809 -30.321 1.00 91.19 287 THR A O 1
ATOM 2201 N N . CYS A 1 288 ? 25.281 -7.546 -32.147 1.00 88.38 288 CYS A N 1
ATOM 2202 C CA . CYS A 1 288 ? 25.798 -6.237 -32.555 1.00 88.38 288 CYS A CA 1
ATOM 2203 C C . CYS A 1 288 ? 25.570 -5.966 -34.049 1.00 88.38 288 CYS A C 1
ATOM 2205 O O . CYS A 1 288 ? 25.737 -6.857 -34.881 1.00 88.38 288 CYS A O 1
ATOM 2207 N N . SER A 1 289 ? 25.231 -4.725 -34.413 1.00 89.81 289 SER A N 1
ATOM 2208 C CA . SER A 1 289 ? 25.081 -4.325 -35.822 1.00 89.81 289 SER A CA 1
ATOM 2209 C C . SER A 1 289 ? 25.545 -2.897 -36.111 1.00 89.81 289 SER A C 1
ATOM 2211 O O . SER A 1 289 ? 25.285 -1.994 -35.320 1.00 89.81 289 SER A O 1
ATOM 2213 N N . ASN A 1 290 ? 26.192 -2.678 -37.260 1.00 86.19 290 ASN A N 1
ATOM 2214 C CA . ASN A 1 290 ? 26.709 -1.369 -37.696 1.00 86.19 290 ASN A CA 1
ATOM 2215 C C . ASN A 1 290 ? 27.737 -0.785 -36.709 1.00 86.19 290 ASN A C 1
ATOM 2217 O O . ASN A 1 290 ? 27.539 0.300 -36.158 1.00 86.19 290 ASN A O 1
ATOM 2221 N N . LEU A 1 291 ? 28.803 -1.542 -36.431 1.00 84.88 291 LEU A N 1
ATOM 2222 C CA . LEU A 1 291 ? 29.827 -1.177 -35.446 1.00 84.88 291 LEU A CA 1
ATOM 2223 C C . LEU A 1 291 ? 31.223 -1.054 -36.064 1.00 84.88 291 LEU A C 1
ATOM 2225 O O . LEU A 1 291 ? 31.532 -1.734 -37.035 1.00 84.88 291 LEU A O 1
ATOM 2229 N N . THR A 1 292 ? 32.125 -0.275 -35.463 1.00 87.06 292 THR A N 1
ATOM 2230 C CA . THR A 1 292 ? 33.544 -0.338 -35.866 1.00 87.06 292 THR A CA 1
ATOM 2231 C C . THR A 1 292 ? 34.206 -1.595 -35.302 1.00 87.06 292 THR A C 1
ATOM 2233 O O . THR A 1 292 ? 34.806 -2.362 -36.055 1.00 87.06 292 THR A O 1
ATOM 2236 N N . ALA A 1 293 ? 34.093 -1.845 -33.995 1.00 86.50 293 ALA A N 1
ATOM 2237 C CA . ALA A 1 293 ? 34.772 -2.966 -33.349 1.00 86.50 293 ALA A CA 1
ATOM 2238 C C . ALA A 1 293 ? 33.966 -3.625 -32.218 1.00 86.50 293 ALA A C 1
ATOM 2240 O O . ALA A 1 293 ? 33.301 -2.952 -31.429 1.00 86.50 293 ALA A O 1
ATOM 2241 N N . VAL A 1 294 ? 34.098 -4.948 -32.085 1.00 87.50 294 VAL A N 1
ATOM 2242 C CA . VAL A 1 294 ? 33.600 -5.724 -30.935 1.00 87.50 294 VAL A CA 1
ATOM 2243 C C . VAL A 1 294 ? 34.744 -6.532 -30.333 1.00 87.50 294 VAL A C 1
ATOM 2245 O O . VAL A 1 294 ? 35.429 -7.262 -31.046 1.00 87.50 294 VAL A O 1
ATOM 2248 N N . THR A 1 295 ? 34.935 -6.421 -29.020 1.00 89.94 295 THR A N 1
ATOM 2249 C CA . THR A 1 295 ? 35.850 -7.251 -28.227 1.00 89.94 295 THR A CA 1
ATOM 2250 C C . THR A 1 295 ? 35.054 -8.032 -27.186 1.00 89.94 295 THR A C 1
ATOM 2252 O O . THR A 1 295 ? 34.361 -7.437 -26.363 1.00 89.94 295 THR A O 1
ATOM 2255 N N . CYS A 1 296 ? 35.118 -9.362 -27.210 1.00 87.19 296 CYS A N 1
ATOM 2256 C CA . CYS A 1 296 ? 34.357 -10.219 -26.295 1.00 87.19 296 CYS A CA 1
ATOM 2257 C C . CYS A 1 296 ? 35.214 -11.341 -25.699 1.00 87.19 296 CYS A C 1
ATOM 2259 O O . CYS A 1 296 ? 36.040 -11.922 -26.401 1.00 87.19 296 CYS A O 1
ATOM 2261 N N . SER A 1 297 ? 34.999 -11.692 -24.428 1.00 88.56 297 SER A N 1
ATOM 2262 C CA . SER A 1 297 ? 35.674 -12.840 -23.804 1.00 88.56 297 SER A CA 1
ATOM 2263 C C . SER A 1 297 ? 34.799 -13.630 -22.828 1.00 88.56 297 SER A C 1
ATOM 2265 O O . SER A 1 297 ? 34.037 -13.049 -22.060 1.00 88.56 297 SER A O 1
ATOM 2267 N N . ASN A 1 298 ? 34.942 -14.959 -22.817 1.00 84.75 298 ASN A N 1
ATOM 2268 C CA . ASN A 1 298 ? 34.162 -15.880 -21.972 1.00 84.75 298 ASN A CA 1
ATOM 2269 C C . ASN A 1 298 ? 32.649 -15.799 -22.255 1.00 84.75 298 ASN A C 1
ATOM 2271 O O . ASN A 1 298 ? 31.862 -15.442 -21.374 1.00 84.75 298 ASN A O 1
ATOM 2275 N N . LEU A 1 299 ? 32.248 -16.065 -23.502 1.00 83.75 299 LEU A N 1
ATOM 2276 C CA . LEU A 1 299 ? 30.850 -15.978 -23.947 1.00 83.75 299 LEU A CA 1
ATOM 2277 C C . LEU A 1 299 ? 30.314 -17.314 -24.469 1.00 83.75 299 LEU A C 1
ATOM 2279 O O . LEU A 1 299 ? 31.078 -18.137 -24.957 1.00 83.75 299 LEU A O 1
ATOM 2283 N N . THR A 1 300 ? 28.995 -17.523 -24.461 1.00 86.62 300 THR A N 1
ATOM 2284 C CA . THR A 1 300 ? 28.413 -18.648 -25.219 1.00 86.62 300 THR A CA 1
ATOM 2285 C C . THR A 1 300 ? 28.348 -18.312 -26.709 1.00 86.62 300 THR A C 1
ATOM 2287 O O . THR A 1 300 ? 28.880 -19.062 -27.526 1.00 86.62 300 THR A O 1
ATOM 2290 N N . ALA A 1 301 ? 27.754 -17.176 -27.086 1.00 85.56 301 ALA A N 1
ATOM 2291 C CA . ALA A 1 301 ? 27.562 -16.818 -28.493 1.00 85.56 301 ALA A CA 1
ATOM 2292 C C . ALA A 1 301 ? 27.773 -15.326 -28.798 1.00 85.56 301 ALA A C 1
ATOM 2294 O O . ALA A 1 301 ? 27.385 -14.451 -28.022 1.00 85.56 301 ALA A O 1
ATOM 2295 N N . VAL A 1 302 ? 28.321 -15.032 -29.979 1.00 86.06 302 VAL A N 1
ATOM 2296 C CA . VAL A 1 302 ? 28.389 -13.677 -30.555 1.00 86.06 302 VAL A CA 1
ATOM 2297 C C . VAL A 1 302 ? 27.749 -13.679 -31.939 1.00 86.06 302 VAL A C 1
ATOM 2299 O O . VAL A 1 302 ? 28.113 -14.495 -32.783 1.00 86.06 302 VAL A O 1
ATOM 2302 N N . THR A 1 303 ? 26.812 -12.759 -32.171 1.00 88.75 303 THR A N 1
ATOM 2303 C CA . THR A 1 303 ? 26.177 -12.507 -33.472 1.00 88.75 303 THR A CA 1
ATOM 2304 C C . THR A 1 303 ? 26.436 -11.065 -33.904 1.00 88.75 303 THR A C 1
ATOM 2306 O O . THR A 1 303 ? 25.991 -10.131 -33.239 1.00 88.75 303 THR A O 1
ATOM 2309 N N . CYS A 1 304 ? 27.139 -10.863 -35.017 1.00 86.19 304 CYS A N 1
ATOM 2310 C CA . CYS A 1 304 ? 27.545 -9.531 -35.478 1.00 86.19 304 CYS A CA 1
ATOM 2311 C C . CYS A 1 304 ? 27.264 -9.310 -36.971 1.00 86.19 304 CYS A C 1
ATOM 2313 O O . CYS A 1 304 ? 27.483 -10.202 -37.786 1.00 86.19 304 CYS A O 1
ATOM 2315 N N . SER A 1 305 ? 26.848 -8.101 -37.362 1.00 87.88 305 SER A N 1
ATOM 2316 C CA . SER A 1 305 ? 26.665 -7.748 -38.781 1.00 87.88 305 SER A CA 1
ATOM 2317 C C . SER A 1 305 ? 27.083 -6.316 -39.125 1.00 87.88 305 SER A C 1
ATOM 2319 O O . SER A 1 305 ? 26.817 -5.396 -38.359 1.00 87.88 305 SER A O 1
ATOM 2321 N N . ASN A 1 306 ? 27.703 -6.114 -40.292 1.00 83.50 306 ASN A N 1
ATOM 2322 C CA . ASN A 1 306 ? 28.193 -4.808 -40.767 1.00 83.50 306 ASN A CA 1
ATOM 2323 C C . ASN A 1 306 ? 29.236 -4.193 -39.814 1.00 83.50 306 ASN A C 1
ATOM 2325 O O . ASN A 1 306 ? 29.013 -3.124 -39.240 1.00 83.50 306 ASN A O 1
ATOM 2329 N N . LEU A 1 307 ? 30.349 -4.904 -39.594 1.00 82.25 307 LEU A N 1
ATOM 2330 C CA . LEU A 1 307 ? 31.416 -4.486 -38.675 1.00 82.25 307 LEU A CA 1
ATOM 2331 C C . LEU A 1 307 ? 32.775 -4.350 -39.367 1.00 82.25 307 LEU A C 1
ATOM 2333 O O . LEU A 1 307 ? 33.057 -5.070 -40.316 1.00 82.25 307 LEU A O 1
ATOM 2337 N N . THR A 1 308 ? 33.677 -3.512 -38.849 1.00 85.12 308 THR A N 1
ATOM 2338 C CA . THR A 1 308 ? 35.077 -3.546 -39.315 1.00 85.12 308 THR A CA 1
ATOM 2339 C C . THR A 1 308 ? 35.812 -4.743 -38.710 1.00 85.12 308 THR A C 1
ATOM 2341 O O . THR A 1 308 ? 36.336 -5.574 -39.451 1.00 85.12 308 THR A O 1
ATOM 2344 N N . THR A 1 309 ? 35.815 -4.880 -37.379 1.00 84.50 309 THR A N 1
ATOM 2345 C CA . THR A 1 309 ? 36.632 -5.899 -36.694 1.00 84.50 309 THR A CA 1
ATOM 2346 C C . THR A 1 309 ? 35.890 -6.584 -35.545 1.00 84.50 309 THR A C 1
ATOM 2348 O O . THR A 1 309 ? 35.247 -5.924 -34.729 1.00 84.50 309 THR A O 1
ATOM 2351 N N . VAL A 1 310 ? 36.037 -7.905 -35.419 1.00 85.00 310 VAL A N 1
ATOM 2352 C CA . VAL A 1 310 ? 35.603 -8.672 -34.236 1.00 85.00 310 VAL A CA 1
ATOM 2353 C C . VAL A 1 310 ? 36.792 -9.405 -33.623 1.00 85.00 310 VAL A C 1
ATOM 2355 O O . VAL A 1 310 ? 37.460 -10.177 -34.307 1.00 85.00 310 VAL A O 1
ATOM 2358 N N . THR A 1 311 ? 37.022 -9.192 -32.329 1.00 87.44 311 THR A N 1
ATOM 2359 C CA . THR A 1 311 ? 38.022 -9.896 -31.517 1.00 87.44 311 THR A CA 1
ATOM 2360 C C . THR A 1 311 ? 37.311 -10.689 -30.424 1.00 87.44 311 THR A C 1
ATOM 2362 O O . THR A 1 311 ? 36.605 -10.108 -29.603 1.00 87.44 311 THR A O 1
ATOM 2365 N N . CYS A 1 312 ? 37.459 -12.013 -30.393 1.00 85.00 312 CYS A N 1
ATOM 2366 C CA . CYS A 1 312 ? 36.760 -12.871 -29.426 1.00 85.00 312 CYS A CA 1
ATOM 2367 C C . CYS A 1 312 ? 37.676 -13.947 -28.826 1.00 85.00 312 CYS A C 1
ATOM 2369 O O . CYS A 1 312 ? 38.498 -14.515 -29.538 1.00 85.00 312 CYS A O 1
ATOM 2371 N N . SER A 1 313 ? 37.527 -14.276 -27.541 1.00 86.62 313 SER A N 1
ATOM 2372 C CA . SER A 1 313 ? 38.275 -15.380 -26.914 1.00 86.62 313 SER A CA 1
ATOM 2373 C C . SER A 1 313 ? 37.460 -16.187 -25.900 1.00 86.62 313 SER A C 1
ATOM 2375 O O . SER A 1 313 ? 36.728 -15.616 -25.095 1.00 86.62 313 SER A O 1
ATOM 2377 N N . ASN A 1 314 ? 37.618 -17.515 -25.899 1.00 82.19 314 ASN A N 1
ATOM 2378 C CA . ASN A 1 314 ? 36.879 -18.458 -25.040 1.00 82.19 314 ASN A CA 1
ATOM 2379 C C . ASN A 1 314 ? 35.362 -18.426 -25.308 1.00 82.19 314 ASN A C 1
ATOM 2381 O O . ASN A 1 314 ? 34.583 -18.007 -24.446 1.00 82.19 314 ASN A O 1
ATOM 2385 N N . LEU A 1 315 ? 34.949 -18.810 -26.521 1.00 80.94 315 LEU A N 1
ATOM 2386 C CA . LEU A 1 315 ? 33.543 -18.795 -26.947 1.00 80.94 315 LEU A CA 1
ATOM 2387 C C . LEU A 1 315 ? 33.053 -20.162 -27.421 1.00 80.94 315 LEU A C 1
ATOM 2389 O O . LEU A 1 315 ? 33.821 -20.925 -27.988 1.00 80.94 315 LEU A O 1
ATOM 2393 N N . THR A 1 316 ? 31.754 -20.449 -27.298 1.00 84.12 316 THR A N 1
ATOM 2394 C CA . THR A 1 316 ? 31.174 -21.613 -27.995 1.00 84.12 316 THR A CA 1
ATOM 2395 C C . THR A 1 316 ? 31.000 -21.316 -29.486 1.00 84.12 316 THR A C 1
ATOM 2397 O O . THR A 1 316 ? 31.506 -22.065 -30.321 1.00 84.12 316 THR A O 1
ATOM 2400 N N . ALA A 1 317 ? 30.331 -20.212 -29.839 1.00 82.31 317 ALA A N 1
ATOM 2401 C CA . ALA A 1 317 ? 29.985 -19.903 -31.227 1.00 82.31 317 ALA A CA 1
ATOM 2402 C C . ALA A 1 317 ? 30.155 -18.421 -31.608 1.00 82.31 317 ALA A C 1
ATOM 2404 O O . ALA A 1 317 ? 29.827 -17.517 -30.838 1.00 82.31 317 ALA A O 1
ATOM 2405 N N . VAL A 1 318 ? 30.597 -18.173 -32.844 1.00 83.12 318 VAL A N 1
ATOM 2406 C CA . VAL A 1 318 ? 30.616 -16.843 -33.479 1.00 83.12 318 VAL A CA 1
ATOM 2407 C C . VAL A 1 318 ? 29.881 -16.905 -34.817 1.00 83.12 318 VAL A C 1
ATOM 2409 O O . VAL A 1 318 ? 30.223 -17.724 -35.668 1.00 83.12 318 VAL A O 1
ATOM 2412 N N . THR A 1 319 ? 28.889 -16.033 -35.003 1.00 85.19 319 THR A N 1
ATOM 2413 C CA . THR A 1 319 ? 28.152 -15.842 -36.261 1.00 85.19 319 THR A CA 1
ATOM 2414 C C . THR A 1 319 ? 28.319 -14.403 -36.742 1.00 85.19 319 THR A C 1
ATOM 2416 O O . THR A 1 319 ? 27.873 -13.472 -36.073 1.00 85.19 319 THR A O 1
ATOM 2419 N N . CYS A 1 320 ? 28.949 -14.196 -37.898 1.00 83.06 320 CYS A N 1
ATOM 2420 C CA . CYS A 1 320 ? 29.265 -12.858 -38.403 1.00 83.06 320 CYS A CA 1
ATOM 2421 C C . CYS A 1 320 ? 28.944 -12.693 -39.896 1.00 83.06 320 CYS A C 1
ATOM 2423 O O . CYS A 1 320 ? 29.214 -13.589 -40.695 1.00 83.06 320 CYS A O 1
ATOM 2425 N N . SER A 1 321 ? 28.449 -11.520 -40.306 1.00 84.62 321 SER A N 1
ATOM 2426 C CA . SER A 1 321 ? 28.212 -11.204 -41.725 1.00 84.62 321 SER A CA 1
ATOM 2427 C C . SER A 1 321 ? 28.603 -9.776 -42.119 1.00 84.62 321 SER A C 1
ATOM 2429 O O . SER A 1 321 ? 28.243 -8.837 -41.412 1.00 84.62 321 SER A O 1
ATOM 2431 N N . ASN A 1 322 ? 29.231 -9.590 -43.285 1.00 80.75 322 ASN A N 1
ATOM 2432 C CA . ASN A 1 322 ? 29.693 -8.289 -43.807 1.00 80.75 322 ASN A CA 1
ATOM 2433 C C . ASN A 1 322 ? 30.762 -7.648 -42.903 1.00 80.75 322 ASN A C 1
ATOM 2435 O O . ASN A 1 322 ? 30.523 -6.600 -42.296 1.00 80.75 322 ASN A O 1
ATOM 2439 N N . LEU A 1 323 ? 31.913 -8.318 -42.759 1.00 79.62 323 LEU A N 1
ATOM 2440 C CA . LEU A 1 323 ? 33.013 -7.867 -41.897 1.00 79.62 323 LEU A CA 1
ATOM 2441 C C . LEU A 1 323 ? 34.330 -7.681 -42.652 1.00 79.62 323 LEU A C 1
ATOM 2443 O O . LEU A 1 323 ? 34.634 -8.440 -43.567 1.00 79.62 323 LEU A O 1
ATOM 2447 N N . THR A 1 324 ? 35.177 -6.749 -42.207 1.00 83.81 324 THR A N 1
ATOM 2448 C CA . THR A 1 324 ? 36.555 -6.665 -42.724 1.00 83.81 324 THR A CA 1
ATOM 2449 C C . THR A 1 324 ? 37.433 -7.767 -42.126 1.00 83.81 324 THR A C 1
ATOM 2451 O O . THR A 1 324 ? 38.079 -8.500 -42.873 1.00 83.81 324 THR A O 1
ATOM 2454 N N . ALA A 1 325 ? 37.454 -7.927 -40.799 1.00 82.12 325 ALA A N 1
ATOM 2455 C CA . ALA A 1 325 ? 38.322 -8.899 -40.131 1.00 82.12 325 ALA A CA 1
ATOM 2456 C C . ALA A 1 325 ? 37.683 -9.565 -38.899 1.00 82.12 325 ALA A C 1
ATOM 2458 O O . ALA A 1 325 ? 36.983 -8.923 -38.112 1.00 82.12 325 ALA A O 1
ATOM 2459 N N . VAL A 1 326 ? 37.993 -10.847 -38.691 1.00 82.94 326 VAL A N 1
ATOM 2460 C CA . VAL A 1 326 ? 37.639 -11.608 -37.481 1.00 82.94 326 VAL A CA 1
ATOM 2461 C C . VAL A 1 326 ? 38.890 -12.257 -36.891 1.00 82.94 326 VAL A C 1
ATOM 2463 O O . VAL A 1 326 ? 39.564 -13.026 -37.573 1.00 82.94 326 VAL A O 1
ATOM 2466 N N . THR A 1 327 ? 39.176 -11.972 -35.620 1.00 85.38 327 THR A N 1
ATOM 2467 C CA . THR A 1 327 ? 40.245 -12.597 -34.831 1.00 85.38 327 THR A CA 1
ATOM 2468 C C . THR A 1 327 ? 39.625 -13.335 -33.654 1.00 85.38 327 THR A C 1
ATOM 2470 O O . THR A 1 327 ? 39.007 -12.713 -32.789 1.00 85.38 327 THR A O 1
ATOM 2473 N N . CYS A 1 328 ? 39.768 -14.656 -33.589 1.00 82.88 328 CYS A N 1
ATOM 2474 C CA . CYS A 1 328 ? 39.176 -15.439 -32.506 1.00 82.88 328 CYS A CA 1
ATOM 2475 C C . CYS A 1 328 ? 40.123 -16.508 -31.940 1.00 82.88 328 CYS A C 1
ATOM 2477 O O . CYS A 1 328 ? 40.935 -17.067 -32.675 1.00 82.88 328 CYS A O 1
ATOM 2479 N N . SER A 1 329 ? 40.020 -16.814 -30.644 1.00 85.25 329 SER A N 1
ATOM 2480 C CA . SER A 1 329 ? 40.768 -17.909 -30.009 1.00 85.25 329 SER A CA 1
ATOM 2481 C C . SER A 1 329 ? 39.921 -18.762 -29.057 1.00 85.25 329 SER A C 1
ATOM 2483 O O . SER A 1 329 ? 39.033 -18.245 -28.381 1.00 85.25 329 SER A O 1
ATOM 2485 N N . ASN A 1 330 ? 40.200 -20.070 -28.994 1.00 80.25 330 ASN A N 1
ATOM 2486 C CA . ASN A 1 330 ? 39.495 -21.050 -28.149 1.00 80.25 330 ASN A CA 1
ATOM 2487 C C . ASN A 1 330 ? 37.978 -21.110 -28.447 1.00 80.25 330 ASN A C 1
ATOM 2489 O O . ASN A 1 330 ? 37.172 -20.639 -27.639 1.00 80.25 330 ASN A O 1
ATOM 2493 N N . LEU A 1 331 ? 37.601 -21.646 -29.620 1.00 78.81 331 LEU A N 1
ATOM 2494 C CA . LEU A 1 331 ? 36.200 -21.737 -30.069 1.00 78.81 331 LEU A CA 1
ATOM 2495 C C . LEU A 1 331 ? 35.787 -23.131 -30.525 1.00 78.81 331 LEU A C 1
ATOM 2497 O O . LEU A 1 331 ? 36.612 -23.893 -31.023 1.00 78.81 331 LEU A O 1
ATOM 2501 N N . THR A 1 332 ? 34.483 -23.408 -30.437 1.00 80.38 332 THR A N 1
ATOM 2502 C CA . THR A 1 332 ? 33.864 -24.618 -30.998 1.00 80.38 332 THR A CA 1
ATOM 2503 C C . THR A 1 332 ? 33.349 -24.398 -32.425 1.00 80.38 332 THR A C 1
ATOM 2505 O O . THR A 1 332 ? 33.534 -25.251 -33.286 1.00 80.38 332 THR A O 1
ATOM 2508 N N . THR A 1 333 ? 32.706 -23.264 -32.727 1.00 80.31 333 THR A N 1
ATOM 2509 C CA . THR A 1 333 ? 32.081 -23.036 -34.046 1.00 80.31 333 THR A CA 1
ATOM 2510 C C . THR A 1 333 ? 32.228 -21.592 -34.529 1.00 80.31 333 THR A C 1
ATOM 2512 O O . THR A 1 333 ? 32.007 -20.645 -33.776 1.00 80.31 333 THR A O 1
ATOM 2515 N N . VAL A 1 334 ? 32.551 -21.413 -35.816 1.00 80.75 334 VAL A N 1
ATOM 2516 C CA . VAL A 1 334 ? 32.636 -20.100 -36.478 1.00 80.75 334 VAL A CA 1
ATOM 2517 C C . VAL A 1 334 ? 31.864 -20.145 -37.797 1.00 80.75 334 VAL A C 1
ATOM 2519 O O . VAL A 1 334 ? 32.196 -20.930 -38.681 1.00 80.75 334 VAL A O 1
ATOM 2522 N N . THR A 1 335 ? 30.842 -19.298 -37.932 1.00 83.12 335 THR A N 1
ATOM 2523 C CA . THR A 1 335 ? 30.058 -19.118 -39.164 1.00 83.12 335 THR A CA 1
ATOM 2524 C C . THR A 1 335 ? 30.191 -17.675 -39.636 1.00 83.12 335 THR A C 1
ATOM 2526 O O . THR A 1 335 ? 29.727 -16.751 -38.975 1.00 83.12 335 THR A O 1
ATOM 2529 N N . CYS A 1 336 ? 30.832 -17.472 -40.784 1.00 80.19 336 CYS A N 1
ATOM 2530 C CA . CYS A 1 336 ? 31.188 -16.148 -41.286 1.00 80.19 336 CYS A CA 1
ATOM 2531 C C . CYS A 1 336 ? 30.840 -16.025 -42.777 1.00 80.19 336 CYS A C 1
ATOM 2533 O O . CYS A 1 336 ? 31.220 -16.890 -43.562 1.00 80.19 336 CYS A O 1
ATOM 2535 N N . SER A 1 337 ? 30.161 -14.948 -43.185 1.00 82.56 337 SER A N 1
ATOM 2536 C CA . SER A 1 337 ? 29.816 -14.675 -44.594 1.00 82.56 337 SER A CA 1
ATOM 2537 C C . SER A 1 337 ? 30.180 -13.249 -45.021 1.00 82.56 337 SER A C 1
ATOM 2539 O O . SER A 1 337 ? 29.885 -12.304 -44.293 1.00 82.56 337 SER A O 1
ATOM 2541 N N . ASN A 1 338 ? 30.742 -13.072 -46.222 1.00 78.25 338 ASN A N 1
ATOM 2542 C CA . ASN A 1 338 ? 31.211 -11.778 -46.753 1.00 78.25 338 ASN A CA 1
ATOM 2543 C C . ASN A 1 338 ? 32.331 -11.156 -45.893 1.00 78.25 338 ASN A C 1
ATOM 2545 O O . ASN A 1 338 ? 32.142 -10.091 -45.301 1.00 78.25 338 ASN A O 1
ATOM 2549 N N . LEU A 1 339 ? 33.472 -11.856 -45.782 1.00 78.25 339 LEU A N 1
ATOM 2550 C CA . LEU A 1 339 ? 34.646 -11.402 -45.027 1.00 78.25 339 LEU A CA 1
ATOM 2551 C C . LEU A 1 339 ? 35.877 -11.190 -45.906 1.00 78.25 339 LEU A C 1
ATOM 2553 O O . LEU A 1 339 ? 36.106 -11.955 -46.841 1.00 78.25 339 LEU A O 1
ATOM 2557 N N . THR A 1 340 ? 36.704 -10.209 -45.531 1.00 81.06 340 THR A N 1
ATOM 2558 C CA . THR A 1 340 ? 38.030 -10.001 -46.139 1.00 81.06 340 THR A CA 1
ATOM 2559 C C . THR A 1 340 ? 39.110 -10.870 -45.483 1.00 81.06 340 THR A C 1
ATOM 2561 O O . THR A 1 340 ? 39.957 -11.409 -46.191 1.00 81.06 340 THR A O 1
ATOM 2564 N N . ALA A 1 341 ? 39.099 -11.039 -44.152 1.00 78.19 341 ALA A N 1
ATOM 2565 C CA . ALA A 1 341 ? 40.100 -11.835 -43.427 1.00 78.19 341 ALA A CA 1
ATOM 2566 C C . ALA A 1 341 ? 39.542 -12.548 -42.177 1.00 78.19 341 ALA A C 1
ATOM 2568 O O . ALA A 1 341 ? 38.735 -11.984 -41.434 1.00 78.19 341 ALA A O 1
ATOM 2569 N N . VAL A 1 342 ? 40.020 -13.773 -41.909 1.00 80.81 342 VAL A N 1
ATOM 2570 C CA . VAL A 1 342 ? 39.688 -14.568 -40.710 1.00 80.81 342 VAL A CA 1
ATOM 2571 C C . VAL A 1 342 ? 40.952 -15.192 -40.123 1.00 80.81 342 VAL A C 1
ATOM 2573 O O . VAL A 1 342 ? 41.667 -15.913 -40.815 1.00 80.81 342 VAL A O 1
ATOM 2576 N N . THR A 1 343 ? 41.183 -14.959 -38.832 1.00 83.00 343 THR A N 1
ATOM 2577 C CA . THR A 1 343 ? 42.269 -15.555 -38.047 1.00 83.00 343 THR A CA 1
ATOM 2578 C C . THR A 1 343 ? 41.673 -16.255 -36.830 1.00 83.00 343 THR A C 1
ATOM 2580 O O . THR A 1 343 ? 41.160 -15.598 -35.923 1.00 83.00 343 THR A O 1
ATOM 2583 N N . CYS A 1 344 ? 41.747 -17.587 -36.782 1.00 79.00 344 CYS A N 1
ATOM 2584 C CA . CYS A 1 344 ? 41.270 -18.371 -35.642 1.00 79.00 344 CYS A CA 1
ATOM 2585 C C . CYS A 1 344 ? 42.364 -19.300 -35.107 1.00 79.00 344 CYS A C 1
ATOM 2587 O O . CYS A 1 344 ? 42.993 -20.021 -35.879 1.00 79.00 344 CYS A O 1
ATOM 2589 N N . SER A 1 345 ? 42.575 -19.305 -33.790 1.00 80.12 345 SER A N 1
ATOM 2590 C CA . SER A 1 345 ? 43.501 -20.217 -33.103 1.00 80.12 345 SER A CA 1
ATOM 2591 C C . SER A 1 345 ? 42.772 -21.093 -32.076 1.00 80.12 345 SER A C 1
ATOM 2593 O O . SER A 1 345 ? 41.812 -20.657 -31.444 1.00 80.12 345 SER A O 1
ATOM 2595 N N . ASN A 1 346 ? 43.219 -22.343 -31.905 1.00 73.06 346 ASN A N 1
ATOM 2596 C CA . ASN A 1 346 ? 42.636 -23.328 -30.977 1.00 73.06 346 ASN A CA 1
ATOM 2597 C C . ASN A 1 346 ? 41.135 -23.604 -31.210 1.00 73.06 346 ASN A C 1
ATOM 2599 O O . ASN A 1 346 ? 40.307 -23.406 -30.321 1.00 73.06 346 ASN A O 1
ATOM 2603 N N . LEU A 1 347 ? 40.781 -24.055 -32.416 1.00 69.31 347 LEU A N 1
ATOM 2604 C CA . LEU A 1 347 ? 39.442 -24.573 -32.712 1.00 69.31 347 LEU A CA 1
ATOM 2605 C C . LEU A 1 347 ? 39.321 -26.008 -32.179 1.00 69.31 347 LEU A C 1
ATOM 2607 O O . LEU A 1 347 ? 40.053 -26.894 -32.623 1.00 69.31 347 LEU A O 1
ATOM 2611 N N . THR A 1 348 ? 38.421 -26.236 -31.226 1.00 61.25 348 THR A N 1
ATOM 2612 C CA . THR A 1 348 ? 38.065 -27.586 -30.765 1.00 61.25 348 THR A CA 1
ATOM 2613 C C . THR A 1 348 ? 36.967 -28.125 -31.678 1.00 61.25 348 THR A C 1
ATOM 2615 O O . THR A 1 348 ? 35.871 -27.566 -31.670 1.00 61.25 348 THR A O 1
ATOM 2618 N N . GLN A 1 349 ? 37.297 -29.138 -32.487 1.00 49.09 349 GLN A N 1
ATOM 2619 C CA . GLN A 1 349 ? 36.360 -29.811 -33.400 1.00 49.09 349 GLN A CA 1
ATOM 2620 C C . GLN A 1 349 ? 35.345 -30.676 -32.660 1.00 49.09 349 GLN A C 1
ATOM 2622 O O . GLN A 1 349 ? 35.750 -31.320 -31.663 1.00 49.09 349 GLN A O 1
#

Foldseek 3Di:
DPPPVVVVVVVVVVVVVVVVVVVVVVVVVVPPVVVVVVVVVVVVVVVVVVVVVVVVVVVVCVVPVVVVVVVVVVVVCVVCVVVCCVCVVVVCCVCVVVVCCVCVVVVCCVCVVVVCVVCVVVVCVVCVVVVCVVCVVVVVCCCCVVVVCVCCVVVVCCCCVVVVCVCCVVVCCVVVVVVVVVVCLQPQEEEEEDEAEDEEEDGAEYEYEHYAEYEYEDYAEYEYECYAEYEYECYAEYEYECYAEYEYECYAEYEYECYAEYEYECYAEYEYECYAEYEYECYAEYEYECYAEYEYECYAEYAYENYAEYEYENYAEYAYECYAEYAYEQYAYYHYYNYNYYHYYNHDD

Radius of gyration: 98.61 Å; chains: 1; bounding box: 164×50×278 Å

=== Feature glossary ===
The record interleaves many kinds of information about one protein. Here is each kind framed as the question it answers.

Q: What does the local fold look like, residue by residue?
A: A 3Di character summarizes, for each residue, the relative orientation of the Cα frame of its nearest spatial neighbor. Because it encodes fold topology rather than chemistry, 3Di alignments detect remote structural similarity that sequence alignment misses.

Q: Which residues are in helices, strands, or loops?
A: Secondary structure is the local, repeating backbone conformation. DSSP classifies it into eight states by reading the hydrogen-bond network: three helix types (H, G, I), two β types (E, B), two non-regular types (T, S), and unstructured coil (-).

Q: How big and how compact is the whole molecule?
A: Three whole-structure scalars: the radius of gyration (RMS distance of Cα from centroid, in Å), the count of Cα–Cα contacts (pairs closer than 8 Å and separated by more than four residues in sequence — i.e. tertiary, not local, contacts), and the bounding-box dimensions. Together they distinguish compact globular folds from extended fibres or disordered chains.

Q: How confident is the AlphaFold model at each residue?
A: For AlphaFold models, the B-factor field carries pLDDT — the model's own estimate of local accuracy on a 0–100 scale. Regions with pLDDT<50 should be treated as essentially unmodeled; they often correspond to intrinsically disordered segments.

Q: What family and function is it annotated with?
A: Functional annotations link the protein to curated databases. InterPro entries identify conserved domains and families by matching the sequence against member-database signatures (Pfam, PROSITE, CDD, …). Gene Ontology (GO) terms describe molecular function, biological process, and cellular component in a controlled vocabulary. CATH places the structure in a hierarchical fold classification (Class/Architecture/Topology/Homologous-superfamily). The organism is the source species.

Q: What known structures does this most resemble?
A: Nearest PDB neighbors are the top structural matches found by Foldseek when searching this structure against the entire Protein Data Bank. Each hit reports a TM-score (0 to 1; >0.5 almost always implies the same fold) and an E-value. These are *structural* homologs — they may share no detectable sequence similarity.

Q: Which residues are buried vs exposed?
A: Solvent-accessible surface area (SASA) is the area in Å² traced out by the centre of a 1.4 Å probe sphere (a water molecule) rolled over the protein's van der Waals surface (Shrake–Rupley / Lee–Richards construction). Buried residues have near-zero SASA; fully exposed residues can exceed 200 Å². The total SASA scales roughly with the number of surface residues.

Q: What are the backbone torsion angles?
A: φ (phi) and ψ (psi) are the two rotatable backbone dihedrals per residue: φ is the C(i-1)–N–Cα–C torsion, ψ is the N–Cα–C–N(i+1) torsion, both in degrees on (−180°, 180°]. α-helical residues cluster near (−60°, −45°); β-strand residues near (−120°, +130°). A Ramachandran plot is simply a scatter of (φ, ψ) for every residue.

Q: Are the domains correctly placed relative to each other?
A: Predicted aligned error is AlphaFold's pairwise confidence. Unlike pLDDT (per-residue), PAE is per-residue-pair and captures whether two parts of the structure are correctly placed relative to each other. Units are ångströms of expected positional error.

Q: What if only a Cα trace is available?
A: P-SEA three-state annotation labels each residue as helix, strand, or coil based purely on the geometry of the Cα trace. It serves as a fallback when the full backbone (and thus DSSP) is unavailable.

Q: What is the amino-acid chain?
A: This is the polypeptide sequence — one letter per residue, N-terminus first. Length ranges from a few dozen residues for small domains to over a thousand for large multi-domain proteins.

Q: What do the rendered images show?
A: The six renders are orthographic views along the three Cartesian axes in both directions. Representation (cartoon, sticks, or surface) and color scheme (sequence-rainbow or by-chain) vary across proteins so the training set covers all the common visualization conventions.

Q: What do the diagnostic plots show?
A: Plot images: a contact map (which residues are close in 3D, as an N×N binary image), a Ramachandran scatter (backbone torsion angles, revealing secondary-structure composition at a glance), and — for AlphaFold structures — a PAE heatmap (pairwise prediction confidence).

Q: How mobile is each atom in the crystal?
A: B-factor (Debye–Waller factor) reflects atomic displacement in the crystal lattice. It is an experimental observable (units Å²), not a prediction; low values mean the atom is pinned down, high values mean it moves or is heterogeneous across the crystal.

Q: Where is each backbone atom in 3D?
A: The mmCIF table is the protein's shape written out atom by atom. For each backbone N, Cα, C, and carbonyl O, it records an (x, y, z) coordinate triple in Å plus the residue type, chain letter, and residue number.